Protein AF-A0A4Q3D903-F1 (afdb_monomer_lite)

Sequence (307 aa):
MTDDYQGDLHGPHDHPVIATLAGCAVLIAGAVAAPHLLPAQPQAILLGAGAAAGFVLWLAGFTVTTRLSNFGWIAGSLAILLGAGTLAGYLTHRQYEASVRQDPSSFADLAFSPAGAPILPRDVEARGPISRLFAASVQADGNERREFDAAMAKLGMGNLNSPYLLTQNPQTIAQCGELESVKALANGQAAKRAERKQAIGQAIDSATLDASLKQAIRAIAAPAGGDALQANQLAGIDATAQLCALLAKRGWYNDNGYFGFNSGGDAVRYKALQARRAALASEGEKLDKDAVTRIKAEQEKVQAALS

Radius of gyration: 33.92 Å; chains: 1; bounding box: 69×44×123 Å

Structure (mmCIF, N/CA/C/O backbone):
data_AF-A0A4Q3D903-F1
#
_entry.id   AF-A0A4Q3D903-F1
#
loop_
_atom_site.group_PDB
_atom_site.id
_atom_site.type_symbol
_atom_site.label_atom_id
_atom_site.label_alt_id
_atom_site.label_comp_id
_atom_site.label_asym_id
_atom_site.label_entity_id
_atom_site.label_seq_id
_atom_site.pdbx_PDB_ins_code
_atom_site.Cartn_x
_atom_site.Cartn_y
_atom_site.Cartn_z
_atom_site.occupancy
_atom_site.B_iso_or_equiv
_atom_site.auth_seq_id
_atom_site.auth_comp_id
_atom_site.auth_asym_id
_atom_site.auth_atom_id
_atom_site.pdbx_PDB_model_num
ATOM 1 N N . MET A 1 1 ? 24.105 -25.748 -84.964 1.00 45.28 1 MET A N 1
ATOM 2 C CA . MET A 1 1 ? 24.711 -26.481 -83.838 1.00 45.28 1 MET A CA 1
ATOM 3 C C . MET A 1 1 ? 25.936 -25.713 -83.386 1.00 45.28 1 MET A C 1
ATOM 5 O O . MET A 1 1 ? 26.988 -25.870 -83.981 1.00 45.28 1 MET A O 1
ATOM 9 N N . THR A 1 2 ? 25.723 -24.843 -82.408 1.00 40.41 2 THR A N 1
ATOM 10 C CA . THR A 1 2 ? 26.625 -24.517 -81.296 1.00 40.41 2 THR A CA 1
ATOM 11 C C . THR A 1 2 ? 25.711 -23.804 -80.317 1.00 40.41 2 THR A C 1
ATOM 13 O O . THR A 1 2 ? 25.453 -22.607 -80.442 1.00 40.41 2 THR A O 1
ATOM 16 N N . ASP A 1 3 ? 25.091 -24.622 -79.470 1.00 44.31 3 ASP A N 1
ATOM 17 C CA . ASP A 1 3 ? 24.615 -24.195 -78.166 1.00 44.31 3 ASP A CA 1
ATOM 18 C C . ASP A 1 3 ? 25.782 -23.535 -77.436 1.00 44.31 3 ASP A C 1
ATOM 20 O O . ASP A 1 3 ? 26.863 -24.111 -77.384 1.00 44.31 3 ASP A O 1
ATOM 24 N N . ASP A 1 4 ? 25.547 -22.360 -76.870 1.00 40.41 4 ASP A N 1
ATOM 25 C CA . ASP A 1 4 ? 26.134 -21.998 -75.587 1.00 40.41 4 ASP A CA 1
ATOM 26 C C . ASP A 1 4 ? 25.112 -21.119 -74.872 1.00 40.41 4 ASP A C 1
ATOM 28 O O . ASP A 1 4 ? 25.022 -19.904 -75.045 1.00 40.41 4 ASP A O 1
ATOM 32 N N . TYR A 1 5 ? 24.236 -21.828 -74.162 1.00 42.91 5 TYR A N 1
ATOM 33 C CA . TYR A 1 5 ? 23.569 -21.430 -72.935 1.00 42.91 5 TYR A CA 1
ATOM 34 C C . TYR A 1 5 ? 23.930 -20.015 -72.439 1.00 42.91 5 TYR A C 1
ATOM 36 O O . TYR A 1 5 ? 24.839 -19.832 -71.631 1.00 42.91 5 TYR A O 1
ATOM 44 N N . GLN A 1 6 ? 23.084 -19.035 -72.773 1.00 38.25 6 GLN A N 1
ATOM 45 C CA . GLN A 1 6 ? 22.684 -18.009 -71.803 1.00 38.25 6 GLN A CA 1
ATOM 46 C C . GLN A 1 6 ? 21.870 -18.705 -70.703 1.00 38.25 6 GLN A C 1
ATOM 48 O O . GLN A 1 6 ? 20.662 -18.537 -70.582 1.00 38.25 6 GLN A O 1
ATOM 53 N N . GLY A 1 7 ? 22.528 -19.595 -69.964 1.00 38.12 7 GLY A N 1
ATOM 54 C CA . GLY A 1 7 ? 22.004 -20.126 -68.727 1.00 38.12 7 GLY A CA 1
ATOM 55 C C . GLY A 1 7 ? 22.112 -19.014 -67.707 1.00 38.12 7 GLY A C 1
ATOM 56 O O . GLY A 1 7 ? 23.210 -18.519 -67.457 1.00 38.12 7 GLY A O 1
ATOM 57 N N . ASP A 1 8 ? 20.969 -18.619 -67.164 1.00 47.09 8 ASP A N 1
ATOM 58 C CA . ASP A 1 8 ? 20.841 -17.860 -65.932 1.00 47.09 8 ASP A CA 1
ATOM 59 C C . ASP A 1 8 ? 21.901 -18.304 -64.908 1.00 47.09 8 ASP A C 1
ATOM 61 O O . ASP A 1 8 ? 21.713 -19.269 -64.167 1.00 47.09 8 ASP A O 1
ATOM 65 N N . LEU A 1 9 ? 23.021 -17.582 -64.815 1.00 40.00 9 LEU A N 1
ATOM 66 C CA . LEU A 1 9 ? 23.782 -17.526 -63.573 1.00 40.00 9 LEU A CA 1
ATOM 67 C C . LEU A 1 9 ? 23.059 -16.525 -62.669 1.00 40.00 9 LEU A C 1
ATOM 69 O O . LEU A 1 9 ? 23.477 -15.391 -62.469 1.00 40.00 9 LEU A O 1
ATOM 73 N N . HIS A 1 10 ? 21.903 -16.953 -62.176 1.00 43.53 10 HIS A N 1
ATOM 74 C CA . HIS A 1 10 ? 21.439 -16.578 -60.852 1.00 43.53 10 HIS A CA 1
ATOM 75 C C . HIS A 1 10 ? 21.789 -17.752 -59.954 1.00 43.53 10 HIS A C 1
ATOM 77 O O . HIS A 1 10 ? 20.957 -18.592 -59.611 1.00 43.53 10 HIS A O 1
ATOM 83 N N . GLY A 1 11 ? 23.084 -17.863 -59.656 1.00 41.09 11 GLY A N 1
ATOM 84 C CA . GLY A 1 11 ? 23.533 -18.811 -58.653 1.00 41.09 11 GLY A CA 1
ATOM 85 C C . GLY A 1 11 ? 23.035 -18.364 -57.273 1.00 41.09 11 GLY A C 1
ATOM 86 O O . GLY A 1 11 ? 22.727 -17.185 -57.080 1.00 41.09 11 GLY A O 1
ATOM 87 N N . PRO A 1 12 ? 23.047 -19.241 -56.254 1.00 48.19 12 PRO A N 1
ATOM 88 C CA . PRO A 1 12 ? 22.720 -18.895 -54.859 1.00 48.19 12 PRO A CA 1
ATOM 89 C C . PRO A 1 12 ? 23.582 -17.767 -54.244 1.00 48.19 12 PRO A C 1
ATOM 91 O O . PRO A 1 12 ? 23.436 -17.442 -53.067 1.00 48.19 12 PRO A O 1
ATOM 94 N N . HIS A 1 13 ? 24.507 -17.197 -55.020 1.00 49.69 13 HIS A N 1
ATOM 95 C CA . HIS A 1 13 ? 25.554 -16.264 -54.631 1.00 49.69 13 HIS A CA 1
ATOM 96 C C . HIS A 1 13 ? 25.336 -14.824 -55.145 1.00 49.69 13 HIS A C 1
ATOM 98 O O . HIS A 1 13 ? 26.111 -13.945 -54.780 1.00 49.69 13 HIS A O 1
ATOM 104 N N . ASP A 1 14 ? 24.272 -14.537 -55.909 1.00 52.16 14 ASP A N 1
ATOM 105 C CA . ASP A 1 14 ? 24.120 -13.256 -56.635 1.00 52.16 14 ASP A CA 1
ATOM 106 C C . ASP A 1 14 ? 23.262 -12.187 -55.942 1.00 52.16 14 ASP A C 1
ATOM 108 O O . ASP A 1 14 ? 22.869 -11.184 -56.545 1.00 52.16 14 ASP A O 1
ATOM 112 N N . HIS A 1 15 ? 22.964 -12.345 -54.652 1.00 65.19 15 HIS A N 1
ATOM 113 C CA . HIS A 1 15 ? 22.089 -11.405 -53.943 1.00 65.19 15 HIS A CA 1
ATOM 114 C C . HIS A 1 15 ? 22.738 -10.763 -52.718 1.00 65.19 15 HIS A C 1
ATOM 116 O O . HIS A 1 15 ? 22.197 -10.822 -51.608 1.00 65.19 15 HIS A O 1
ATOM 122 N N . PRO A 1 16 ? 23.878 -10.079 -52.886 1.00 67.81 16 PRO A N 1
ATOM 123 C CA . PRO A 1 16 ? 24.577 -9.505 -51.753 1.00 67.81 16 PRO A CA 1
ATOM 124 C C . PRO A 1 16 ? 23.830 -8.298 -51.147 1.00 67.81 16 PRO A C 1
ATOM 126 O O . PRO A 1 16 ? 24.017 -7.961 -49.976 1.00 67.81 16 PRO A O 1
ATOM 129 N N . VAL A 1 17 ? 22.915 -7.690 -51.911 1.00 76.56 17 VAL A N 1
ATOM 130 C CA . VAL A 1 17 ? 21.939 -6.707 -51.415 1.00 76.56 17 VAL A CA 1
ATOM 131 C C . VAL A 1 17 ? 20.982 -7.361 -50.413 1.00 76.56 17 VAL A C 1
ATOM 133 O O . VAL A 1 17 ? 20.800 -6.838 -49.316 1.00 76.56 17 VAL A O 1
ATOM 136 N N . ILE A 1 18 ? 20.417 -8.528 -50.750 1.00 79.00 18 ILE A N 1
ATOM 137 C CA . ILE A 1 18 ? 19.466 -9.251 -49.890 1.00 79.00 18 ILE A CA 1
ATOM 138 C C . ILE A 1 18 ? 20.153 -9.699 -48.598 1.00 79.00 18 ILE A C 1
ATOM 140 O O . ILE A 1 18 ? 19.591 -9.522 -47.521 1.00 79.00 18 ILE A O 1
ATOM 144 N N . ALA A 1 19 ? 21.390 -10.196 -48.683 1.00 77.88 19 ALA A N 1
ATOM 145 C CA . ALA A 1 19 ? 22.172 -10.582 -47.507 1.00 77.88 19 ALA A CA 1
ATOM 146 C C . ALA A 1 19 ? 22.432 -9.393 -46.562 1.00 77.88 19 ALA A C 1
ATOM 148 O O . ALA A 1 19 ? 22.282 -9.517 -45.346 1.00 77.88 19 ALA A O 1
ATOM 149 N N . THR A 1 20 ? 22.760 -8.221 -47.115 1.00 79.12 20 THR A N 1
ATOM 150 C CA . THR A 1 20 ? 22.983 -7.000 -46.323 1.00 79.12 20 THR A CA 1
ATOM 151 C C . THR A 1 20 ? 21.684 -6.521 -45.666 1.00 79.12 20 THR A C 1
ATOM 153 O O . THR A 1 20 ? 21.673 -6.218 -44.474 1.00 79.12 20 THR A O 1
ATOM 156 N N . LEU A 1 21 ? 20.566 -6.523 -46.403 1.00 84.00 21 LEU A N 1
ATOM 157 C CA . LEU A 1 21 ? 19.248 -6.162 -45.868 1.00 84.00 21 LEU A CA 1
ATOM 158 C C . LEU A 1 21 ? 18.775 -7.133 -44.777 1.00 84.00 21 LEU A C 1
ATOM 160 O O . LEU A 1 21 ? 18.246 -6.692 -43.758 1.00 84.00 21 LEU A O 1
ATOM 164 N N . ALA A 1 22 ? 19.004 -8.437 -44.951 1.00 85.00 22 ALA A N 1
ATOM 165 C CA . ALA A 1 22 ? 18.707 -9.442 -43.936 1.00 85.00 22 ALA A CA 1
ATOM 166 C C . ALA A 1 22 ? 19.530 -9.208 -42.659 1.00 85.00 22 ALA A C 1
ATOM 168 O O . ALA A 1 22 ? 18.980 -9.244 -41.560 1.00 85.00 22 ALA A O 1
ATOM 169 N N . GLY A 1 23 ? 20.821 -8.879 -42.794 1.00 81.38 23 GLY A N 1
ATOM 170 C CA . GLY A 1 23 ? 21.667 -8.482 -41.667 1.00 81.38 23 GLY A CA 1
ATOM 171 C C . GLY A 1 23 ? 21.123 -7.256 -40.926 1.00 81.38 23 GLY A C 1
ATOM 172 O O . GLY A 1 23 ? 21.009 -7.276 -39.701 1.00 81.38 23 GLY A O 1
ATOM 173 N N . CYS A 1 24 ? 20.696 -6.218 -41.651 1.00 84.69 24 CYS A N 1
ATOM 174 C CA . CYS A 1 24 ? 20.044 -5.052 -41.048 1.00 84.69 24 CYS A CA 1
ATOM 175 C C . CYS A 1 24 ? 18.744 -5.420 -40.316 1.00 84.69 24 CYS A C 1
ATOM 177 O O . CYS A 1 24 ? 18.521 -4.948 -39.203 1.00 84.69 24 CYS A O 1
ATOM 179 N N . ALA A 1 25 ? 17.906 -6.281 -40.899 1.00 87.19 25 ALA A N 1
ATOM 180 C CA . ALA A 1 25 ? 16.665 -6.727 -40.268 1.00 87.19 25 ALA A CA 1
ATOM 181 C C . ALA A 1 25 ? 16.926 -7.478 -38.951 1.00 87.19 25 ALA A C 1
ATOM 183 O O . ALA A 1 25 ? 16.248 -7.221 -37.957 1.00 87.19 25 ALA A O 1
ATOM 184 N N . VAL A 1 26 ? 17.945 -8.344 -38.913 1.00 88.75 26 VAL A N 1
ATOM 185 C CA . VAL A 1 26 ? 18.364 -9.052 -37.692 1.00 88.75 26 VAL A CA 1
ATOM 186 C C . VAL A 1 26 ? 18.848 -8.074 -36.619 1.00 88.75 26 VAL A C 1
ATOM 188 O O . VAL A 1 26 ? 18.467 -8.214 -35.458 1.00 88.75 26 VAL A O 1
ATOM 191 N N . LEU A 1 27 ? 19.631 -7.055 -36.988 1.00 87.88 27 LEU A N 1
ATOM 192 C CA . LEU A 1 27 ? 20.097 -6.028 -36.046 1.00 87.88 27 LEU A CA 1
ATOM 193 C C . LEU A 1 27 ? 18.935 -5.223 -35.452 1.00 87.88 27 LEU A C 1
ATOM 195 O O . LEU A 1 27 ? 18.916 -4.980 -34.248 1.00 87.88 27 LEU A O 1
ATOM 199 N N . ILE A 1 28 ? 17.947 -4.851 -36.270 1.00 85.88 28 ILE A N 1
ATOM 200 C CA . ILE A 1 28 ? 16.751 -4.129 -35.811 1.00 85.88 28 ILE A CA 1
ATOM 201 C C . ILE A 1 28 ? 15.901 -5.015 -34.893 1.00 85.88 28 ILE A C 1
ATOM 203 O O . ILE A 1 28 ? 15.495 -4.572 -33.820 1.00 85.88 28 ILE A O 1
ATOM 207 N N . ALA A 1 29 ? 15.661 -6.275 -35.268 1.00 85.81 29 ALA A N 1
ATOM 208 C CA . ALA A 1 29 ? 14.918 -7.218 -34.434 1.00 85.81 29 ALA A CA 1
ATOM 209 C C . ALA A 1 29 ? 15.617 -7.449 -33.083 1.00 85.81 29 ALA A C 1
ATOM 211 O O . ALA A 1 29 ? 14.970 -7.426 -32.036 1.00 85.81 29 ALA A O 1
ATOM 212 N N . GLY A 1 30 ? 16.945 -7.594 -33.096 1.00 82.38 30 GLY A N 1
ATOM 213 C CA . GLY A 1 30 ? 17.761 -7.676 -31.888 1.00 82.38 30 GLY A CA 1
ATOM 214 C C . GLY A 1 30 ? 17.651 -6.422 -31.022 1.00 82.38 30 GLY A C 1
ATOM 215 O O . GLY A 1 30 ? 17.492 -6.539 -29.810 1.00 82.38 30 GLY A O 1
ATOM 216 N N . ALA A 1 31 ? 17.651 -5.232 -31.629 1.00 82.19 31 ALA A N 1
ATOM 217 C CA . ALA A 1 31 ? 17.527 -3.969 -30.906 1.00 82.19 31 ALA A CA 1
ATOM 218 C C . ALA A 1 31 ? 16.195 -3.830 -30.157 1.00 82.19 31 ALA A C 1
ATOM 220 O O . ALA A 1 31 ? 16.179 -3.274 -29.061 1.00 82.19 31 ALA A O 1
ATOM 221 N N . VAL A 1 32 ? 15.109 -4.350 -30.741 1.00 80.69 32 VAL A N 1
ATOM 222 C CA . VAL A 1 32 ? 13.761 -4.362 -30.150 1.00 80.69 32 VAL A CA 1
ATOM 223 C C . VAL A 1 32 ? 13.624 -5.444 -29.077 1.00 80.69 32 VAL A C 1
ATOM 225 O O . VAL A 1 32 ? 12.969 -5.227 -28.064 1.00 80.69 32 VAL A O 1
ATOM 228 N N . ALA A 1 33 ? 14.236 -6.613 -29.274 1.00 81.12 33 ALA A N 1
ATOM 229 C CA . ALA A 1 33 ? 14.152 -7.716 -28.319 1.00 81.12 33 ALA A CA 1
ATOM 230 C C . ALA A 1 33 ? 15.069 -7.528 -27.096 1.00 81.12 33 ALA A C 1
ATOM 232 O O . ALA A 1 33 ? 14.731 -7.975 -25.999 1.00 81.12 33 ALA A O 1
ATOM 233 N N . ALA A 1 34 ? 16.221 -6.869 -27.262 1.00 79.12 34 ALA A N 1
ATOM 234 C CA . ALA A 1 34 ? 17.239 -6.738 -26.220 1.00 79.12 34 ALA A CA 1
ATOM 235 C C . ALA A 1 34 ? 16.721 -6.116 -24.906 1.00 79.12 34 ALA A C 1
ATOM 237 O O . ALA A 1 34 ? 16.996 -6.706 -23.860 1.00 79.12 34 ALA A O 1
ATOM 238 N N . PRO A 1 35 ? 15.912 -5.036 -24.900 1.00 71.69 35 PRO A N 1
ATOM 239 C CA . PRO A 1 35 ? 15.367 -4.473 -23.663 1.00 71.69 35 PRO A CA 1
ATOM 240 C C . PRO A 1 35 ? 14.472 -5.421 -22.864 1.00 71.69 35 PRO A C 1
ATOM 242 O O . PRO A 1 35 ? 14.306 -5.237 -21.662 1.00 71.69 35 PRO A O 1
ATOM 245 N N . HIS A 1 36 ? 13.900 -6.438 -23.512 1.00 71.88 36 HIS A N 1
ATOM 246 C CA . HIS A 1 36 ? 13.051 -7.431 -22.856 1.00 71.88 36 HIS A CA 1
ATOM 247 C C . HIS A 1 36 ? 13.837 -8.614 -22.280 1.00 71.88 36 HIS A C 1
ATOM 249 O O . HIS A 1 36 ? 13.323 -9.315 -21.410 1.00 71.88 36 HIS A O 1
ATOM 255 N N . LEU A 1 37 ? 15.056 -8.856 -22.769 1.00 77.81 37 LEU A N 1
ATOM 256 C CA . LEU A 1 37 ? 15.850 -10.047 -22.447 1.00 77.81 37 LEU A CA 1
ATOM 257 C C . LEU A 1 37 ? 17.113 -9.735 -21.641 1.00 77.81 37 LEU A C 1
ATOM 259 O O . LEU A 1 37 ? 17.640 -10.619 -20.967 1.00 77.81 37 LEU A O 1
ATOM 263 N N . LEU A 1 38 ? 17.621 -8.505 -21.728 1.00 75.06 38 LEU A N 1
ATOM 264 C CA . LEU A 1 38 ? 18.915 -8.113 -21.181 1.00 75.06 38 LEU A CA 1
ATOM 265 C C . LEU A 1 38 ? 18.784 -6.887 -20.266 1.00 75.06 38 LEU A C 1
ATOM 267 O O . LEU A 1 38 ? 18.000 -5.978 -20.559 1.00 75.06 38 LEU A O 1
ATOM 271 N N . PRO A 1 39 ? 19.574 -6.827 -19.175 1.00 66.88 39 PRO A N 1
ATOM 272 C CA . PRO A 1 39 ? 19.610 -5.665 -18.295 1.00 66.88 39 PRO A CA 1
ATOM 273 C C . PRO A 1 39 ? 20.164 -4.436 -19.025 1.00 66.88 39 PRO A C 1
ATOM 275 O O . PRO A 1 39 ? 20.958 -4.565 -19.959 1.00 66.88 39 PRO A O 1
ATOM 278 N N . ALA A 1 40 ? 19.777 -3.244 -18.566 1.00 70.75 40 ALA A N 1
ATOM 279 C CA . ALA A 1 40 ? 20.266 -1.985 -19.115 1.00 70.75 40 ALA A CA 1
ATOM 280 C C . ALA A 1 40 ? 21.801 -1.903 -19.043 1.00 70.75 40 ALA A C 1
ATOM 282 O O . ALA A 1 40 ? 22.416 -2.238 -18.030 1.00 70.75 40 ALA A O 1
ATOM 283 N N . GLN A 1 41 ? 22.417 -1.442 -20.131 1.00 78.25 41 GLN A N 1
ATOM 284 C CA . GLN A 1 41 ? 23.864 -1.282 -20.264 1.00 78.25 41 GLN A CA 1
ATOM 285 C C . GLN A 1 41 ? 24.198 0.170 -20.636 1.00 78.25 41 GLN A C 1
ATOM 287 O O . GLN A 1 41 ? 23.384 0.846 -21.276 1.00 78.25 41 GLN A O 1
ATOM 292 N N . PRO A 1 42 ? 25.387 0.675 -20.266 1.00 76.44 42 PRO A N 1
ATOM 293 C CA . PRO A 1 42 ? 25.811 2.018 -20.637 1.00 76.44 42 PRO A CA 1
ATOM 294 C C . PRO A 1 42 ? 25.921 2.161 -22.160 1.00 76.44 42 PRO A C 1
ATOM 296 O O . PRO A 1 42 ? 26.285 1.218 -22.868 1.00 76.44 42 PRO A O 1
ATOM 299 N N . GLN A 1 43 ? 25.649 3.371 -22.659 1.00 80.06 43 GLN A N 1
ATOM 300 C CA . GLN A 1 43 ? 25.575 3.676 -24.092 1.00 80.06 43 GLN A CA 1
ATOM 301 C C . GLN A 1 43 ? 26.806 3.182 -24.867 1.00 80.06 43 GLN A C 1
ATOM 303 O O . GLN A 1 43 ? 26.663 2.580 -25.925 1.00 80.06 43 GLN A O 1
ATOM 308 N N . ALA A 1 44 ? 28.011 3.378 -24.324 1.00 80.38 44 ALA A N 1
ATOM 309 C CA . ALA A 1 44 ? 29.253 2.947 -24.963 1.00 80.38 44 ALA A CA 1
ATOM 310 C C . ALA A 1 44 ? 29.320 1.422 -25.177 1.00 80.38 44 ALA A C 1
ATOM 312 O O . ALA A 1 44 ? 29.774 0.971 -26.227 1.00 80.38 44 ALA A O 1
ATOM 313 N N . ILE A 1 45 ? 28.821 0.633 -24.217 1.00 84.81 45 ILE A N 1
ATOM 314 C CA . ILE A 1 45 ? 28.774 -0.831 -24.326 1.00 84.81 45 ILE A CA 1
ATOM 315 C C . ILE A 1 45 ? 27.744 -1.248 -25.377 1.00 84.81 45 ILE A C 1
ATOM 317 O O . ILE A 1 45 ? 28.044 -2.109 -26.196 1.00 84.81 45 ILE A O 1
ATOM 321 N N . LEU A 1 46 ? 26.565 -0.617 -25.410 1.00 84.88 46 LEU A N 1
ATOM 322 C CA . LEU A 1 46 ? 25.524 -0.933 -26.398 1.00 84.88 46 LEU A CA 1
ATOM 323 C C . LEU A 1 46 ? 25.930 -0.550 -27.825 1.00 84.88 46 LEU A C 1
ATOM 325 O O . LEU A 1 46 ? 25.706 -1.327 -28.750 1.00 84.88 46 LEU A O 1
ATOM 329 N N . LEU A 1 47 ? 26.570 0.608 -28.010 1.00 86.56 47 LEU A N 1
ATOM 330 C CA . LEU A 1 47 ? 27.126 1.019 -29.303 1.00 86.56 47 LEU A CA 1
ATOM 331 C C . LEU A 1 47 ? 28.220 0.052 -29.767 1.00 86.56 47 LEU A C 1
ATOM 333 O O . LEU A 1 47 ? 28.211 -0.372 -30.922 1.00 86.56 47 LEU A O 1
ATOM 337 N N . GLY A 1 48 ? 29.132 -0.325 -28.864 1.00 86.00 48 GLY A N 1
ATOM 338 C CA . GLY A 1 48 ? 30.199 -1.283 -29.149 1.00 86.00 48 GLY A CA 1
ATOM 339 C C . GLY A 1 48 ? 29.667 -2.677 -29.480 1.00 86.00 48 GLY A C 1
ATOM 340 O O . GLY A 1 48 ? 30.077 -3.270 -30.475 1.00 86.00 48 GLY A O 1
ATOM 341 N N . ALA A 1 49 ? 28.708 -3.181 -28.700 1.00 87.19 49 ALA A N 1
ATOM 342 C CA . ALA A 1 49 ? 28.063 -4.471 -28.931 1.00 87.19 49 ALA A CA 1
ATOM 343 C C . ALA A 1 49 ? 27.266 -4.484 -30.243 1.00 87.19 49 ALA A C 1
ATOM 345 O O . ALA A 1 49 ? 27.356 -5.443 -31.007 1.00 87.19 49 ALA A O 1
ATOM 346 N N . GLY A 1 50 ? 26.542 -3.402 -30.544 1.00 87.19 50 GLY A N 1
ATOM 347 C CA . GLY A 1 50 ? 25.826 -3.235 -31.804 1.00 87.19 50 GLY A CA 1
ATOM 348 C C . GLY A 1 50 ? 26.766 -3.210 -33.011 1.00 87.19 50 GLY A C 1
ATOM 349 O O . GLY A 1 50 ? 26.539 -3.930 -33.984 1.00 87.19 50 GLY A O 1
ATOM 350 N N . ALA A 1 51 ? 27.867 -2.455 -32.936 1.00 89.25 51 ALA A N 1
ATOM 351 C CA . ALA A 1 51 ? 28.904 -2.444 -33.970 1.00 89.25 51 ALA A CA 1
ATOM 352 C C . ALA A 1 51 ? 29.544 -3.829 -34.161 1.00 89.25 51 ALA A C 1
ATOM 354 O O . ALA A 1 51 ? 29.710 -4.282 -35.293 1.00 89.25 51 ALA A O 1
ATOM 355 N N . ALA A 1 52 ? 29.860 -4.526 -33.064 1.00 90.06 52 ALA A N 1
ATOM 356 C CA . ALA A 1 52 ? 30.423 -5.871 -33.099 1.00 90.06 52 ALA A CA 1
ATOM 357 C C . ALA A 1 52 ? 29.454 -6.879 -33.735 1.00 90.06 52 ALA A C 1
ATOM 359 O O . ALA A 1 52 ? 29.867 -7.670 -34.580 1.00 90.06 52 ALA A O 1
ATOM 360 N N . ALA A 1 53 ? 28.161 -6.818 -33.404 1.00 89.94 53 ALA A N 1
ATOM 361 C CA . ALA A 1 53 ? 27.136 -7.643 -34.042 1.00 89.94 53 ALA A CA 1
ATOM 362 C C . ALA A 1 53 ? 27.035 -7.356 -35.550 1.00 89.94 53 ALA A C 1
ATOM 364 O O . ALA A 1 53 ? 26.987 -8.289 -36.352 1.00 89.94 53 ALA A O 1
ATOM 365 N N . GLY A 1 54 ? 27.082 -6.079 -35.947 1.00 88.06 54 GLY A N 1
ATOM 366 C CA . GLY A 1 54 ? 27.139 -5.673 -37.353 1.00 88.06 54 GLY A CA 1
ATOM 367 C C . GLY A 1 54 ? 28.364 -6.230 -38.080 1.00 88.06 54 GLY A C 1
ATOM 368 O O . GLY A 1 54 ? 28.244 -6.743 -39.191 1.00 88.06 54 GLY A O 1
ATOM 369 N N . PHE A 1 55 ? 29.529 -6.219 -37.430 1.00 91.62 55 PHE A N 1
ATOM 370 C CA . PHE A 1 55 ? 30.756 -6.807 -37.967 1.00 91.62 55 PHE A CA 1
ATOM 371 C C . PHE A 1 55 ? 30.671 -8.333 -38.115 1.00 91.62 55 PHE A C 1
ATOM 373 O O . PHE A 1 55 ? 31.083 -8.878 -39.137 1.00 91.62 55 PHE A O 1
ATOM 380 N N . VAL A 1 56 ? 30.102 -9.034 -37.131 1.00 91.75 56 VAL A N 1
ATOM 381 C CA . VAL A 1 56 ? 29.915 -10.494 -37.181 1.00 91.75 56 VAL A CA 1
ATOM 382 C C . VAL A 1 56 ? 28.957 -10.889 -38.306 1.00 91.75 56 VAL A C 1
ATOM 384 O O . VAL A 1 56 ? 29.249 -11.812 -39.066 1.00 91.75 56 VAL A O 1
ATOM 387 N N . LEU A 1 57 ? 27.843 -10.170 -38.463 1.00 88.44 57 LEU A N 1
ATOM 388 C CA . LEU A 1 57 ? 26.907 -10.396 -39.567 1.00 88.44 57 LEU A CA 1
ATOM 389 C C . LEU A 1 57 ? 27.548 -10.096 -40.921 1.00 88.44 57 LEU A C 1
ATOM 391 O O . LEU A 1 57 ? 27.314 -10.823 -41.887 1.00 88.44 57 LEU A O 1
ATOM 395 N N . TRP A 1 58 ? 28.403 -9.075 -40.986 1.00 90.31 58 TRP A N 1
ATOM 396 C CA . TRP A 1 58 ? 29.188 -8.806 -42.181 1.00 90.31 58 TRP A CA 1
ATOM 397 C C . TRP A 1 58 ? 30.169 -9.942 -42.491 1.00 90.31 58 TRP A C 1
ATOM 399 O O . TRP A 1 58 ? 30.227 -10.368 -43.637 1.00 90.31 58 TRP A O 1
ATOM 409 N N . LEU A 1 59 ? 30.880 -10.499 -41.502 1.00 88.31 59 LEU A N 1
ATOM 410 C CA . LEU A 1 59 ? 31.769 -11.655 -41.700 1.00 88.31 59 LEU A CA 1
ATOM 411 C C . LEU A 1 59 ? 31.010 -12.882 -42.230 1.00 88.31 59 LEU A C 1
ATOM 413 O O . LEU A 1 59 ? 31.482 -13.568 -43.143 1.00 88.31 59 LEU A O 1
ATOM 417 N N . ALA A 1 60 ? 29.816 -13.146 -41.697 1.00 85.31 60 ALA A N 1
ATOM 418 C CA . ALA A 1 60 ? 28.947 -14.211 -42.190 1.00 85.31 60 ALA A CA 1
ATOM 419 C C . ALA A 1 60 ? 28.503 -13.950 -43.643 1.00 85.31 60 ALA A C 1
ATOM 421 O O . ALA A 1 60 ? 28.634 -14.820 -44.501 1.00 85.31 60 ALA A O 1
ATOM 422 N N . GLY A 1 61 ? 28.062 -12.730 -43.962 1.00 81.19 61 GLY A N 1
ATOM 423 C CA . GLY A 1 61 ? 27.708 -12.345 -45.332 1.00 81.19 61 GLY A CA 1
ATOM 424 C C . GLY A 1 61 ? 28.897 -12.405 -46.301 1.00 81.19 61 GLY A C 1
ATOM 425 O O . GLY A 1 61 ? 28.753 -12.884 -47.428 1.00 81.19 61 GLY A O 1
ATOM 426 N N . PHE A 1 62 ? 30.080 -11.993 -45.841 1.00 81.12 62 PHE A N 1
ATOM 427 C CA . PHE A 1 62 ? 31.339 -12.021 -46.582 1.00 81.12 62 PHE A CA 1
ATOM 428 C C . PHE A 1 62 ? 31.739 -13.433 -46.981 1.00 81.12 62 PHE A C 1
ATOM 430 O O . PHE A 1 62 ? 32.030 -13.685 -48.148 1.00 81.12 62 PHE A O 1
ATOM 437 N N . THR A 1 63 ? 31.699 -14.370 -46.035 1.00 80.38 63 THR A N 1
ATOM 438 C CA . THR A 1 63 ? 32.063 -15.770 -46.289 1.00 80.38 63 THR A CA 1
ATOM 439 C C . THR A 1 63 ? 31.098 -16.482 -47.237 1.00 80.38 63 THR A C 1
ATOM 441 O O . THR A 1 63 ? 31.548 -17.316 -48.021 1.00 80.38 63 THR A O 1
ATOM 444 N N . VAL A 1 64 ? 29.805 -16.139 -47.206 1.00 77.88 64 VAL A N 1
ATOM 445 C CA . VAL A 1 64 ? 28.756 -16.848 -47.961 1.00 77.88 64 VAL A CA 1
ATOM 446 C C . VAL A 1 64 ? 28.457 -16.220 -49.329 1.00 77.88 64 VAL A C 1
ATOM 448 O O . VAL A 1 64 ? 28.128 -16.943 -50.270 1.00 77.88 64 VAL A O 1
ATOM 451 N N . THR A 1 65 ? 28.550 -14.891 -49.463 1.00 71.44 65 THR A N 1
ATOM 452 C CA . THR A 1 65 ? 28.002 -14.177 -50.638 1.00 71.44 65 THR A CA 1
ATOM 453 C C . THR A 1 65 ? 28.958 -13.175 -51.282 1.00 71.44 65 THR A C 1
ATOM 455 O O . THR A 1 65 ? 29.051 -13.128 -52.502 1.00 71.44 65 THR A O 1
ATOM 458 N N . THR A 1 66 ? 29.700 -12.380 -50.506 1.00 64.81 66 THR A N 1
ATOM 459 C CA . THR A 1 66 ? 30.427 -11.212 -51.047 1.00 64.81 66 THR A CA 1
ATOM 460 C C . THR A 1 66 ? 31.929 -11.415 -51.250 1.00 64.81 66 THR A C 1
ATOM 462 O O . THR A 1 66 ? 32.610 -10.495 -51.703 1.00 64.81 66 THR A O 1
ATOM 465 N N . ARG A 1 67 ? 32.462 -12.619 -50.995 1.00 70.06 67 ARG A N 1
ATOM 466 C CA . ARG A 1 67 ? 33.898 -12.939 -51.139 1.00 70.06 67 ARG A CA 1
ATOM 467 C C . ARG A 1 67 ? 34.461 -12.689 -52.544 1.00 70.06 67 ARG A C 1
ATOM 469 O O . ARG A 1 67 ? 35.636 -12.362 -52.669 1.00 70.06 67 ARG A O 1
ATOM 476 N N . LEU A 1 68 ? 33.641 -12.870 -53.581 1.00 70.56 68 LEU A N 1
ATOM 477 C CA . LEU A 1 68 ? 34.018 -12.695 -54.993 1.00 70.56 68 LEU A CA 1
ATOM 478 C C . LEU A 1 68 ? 33.562 -11.343 -55.572 1.00 70.56 68 LEU A C 1
ATOM 480 O O . LEU A 1 68 ? 33.724 -11.096 -56.763 1.00 70.56 68 LEU A O 1
ATOM 484 N N . SER A 1 69 ? 32.972 -10.467 -54.753 1.00 70.56 69 SER A N 1
ATOM 485 C CA . SER A 1 69 ? 32.480 -9.158 -55.191 1.00 70.56 69 SER A CA 1
ATOM 486 C C . SER A 1 69 ? 33.599 -8.113 -55.280 1.00 70.56 69 SER A C 1
ATOM 488 O O . SER A 1 69 ? 34.648 -8.229 -54.650 1.00 70.56 69 SER A O 1
ATOM 490 N N . ASN A 1 70 ? 33.353 -7.031 -56.025 1.00 81.12 70 ASN A N 1
ATOM 491 C CA . ASN A 1 70 ? 34.287 -5.908 -56.121 1.00 81.12 70 ASN A CA 1
ATOM 492 C C . ASN A 1 70 ? 34.508 -5.219 -54.763 1.00 81.12 70 ASN A C 1
ATOM 494 O O . ASN A 1 70 ? 33.591 -5.101 -53.947 1.00 81.12 70 ASN A O 1
ATOM 498 N N . PHE A 1 71 ? 35.713 -4.677 -54.562 1.00 79.75 71 PHE A N 1
ATOM 499 C CA . PHE A 1 71 ? 36.140 -4.055 -53.301 1.00 79.75 71 PHE A CA 1
ATOM 500 C C . PHE A 1 71 ? 35.178 -2.970 -52.789 1.00 79.75 71 PHE A C 1
ATOM 502 O O . PHE A 1 71 ? 34.902 -2.903 -51.593 1.00 79.75 71 PHE A O 1
ATOM 509 N N . GLY A 1 72 ? 34.602 -2.165 -53.690 1.00 78.50 72 GLY A N 1
ATOM 510 C CA . GLY A 1 72 ? 33.619 -1.140 -53.325 1.00 78.50 72 GLY A CA 1
ATOM 511 C C . GLY A 1 72 ? 32.362 -1.708 -52.654 1.00 78.50 72 GLY A C 1
ATOM 512 O O . GLY A 1 72 ? 31.824 -1.095 -51.738 1.00 78.50 72 GLY A O 1
ATOM 513 N N . TRP A 1 73 ? 31.929 -2.908 -53.044 1.00 80.06 73 TRP A N 1
ATOM 514 C CA . TRP A 1 73 ? 30.770 -3.570 -52.448 1.00 80.06 73 TRP A CA 1
ATOM 515 C C . TRP A 1 73 ? 31.091 -4.215 -51.091 1.00 80.06 73 TRP A C 1
ATOM 517 O O . TRP A 1 73 ? 30.296 -4.157 -50.149 1.00 80.06 73 TRP A O 1
ATOM 527 N N . ILE A 1 74 ? 32.291 -4.780 -50.963 1.00 81.75 74 ILE A N 1
ATOM 528 C CA . ILE A 1 74 ? 32.801 -5.331 -49.702 1.00 81.75 74 ILE A CA 1
ATOM 529 C C . ILE A 1 74 ? 32.893 -4.215 -48.649 1.00 81.75 74 ILE A C 1
ATOM 531 O O . ILE A 1 74 ? 32.353 -4.354 -47.551 1.00 81.75 74 ILE A O 1
ATOM 535 N N . ALA A 1 75 ? 33.502 -3.081 -49.010 1.00 85.44 75 ALA A N 1
ATOM 536 C CA . ALA A 1 75 ? 33.625 -1.920 -48.132 1.00 85.44 75 ALA A CA 1
ATOM 537 C C . ALA A 1 75 ? 32.266 -1.253 -47.845 1.00 85.44 75 ALA A C 1
ATOM 539 O O . ALA A 1 75 ? 31.987 -0.885 -46.705 1.00 85.44 75 ALA A O 1
ATOM 540 N N . GLY A 1 76 ? 31.398 -1.137 -48.857 1.00 83.56 76 GLY A N 1
ATOM 541 C CA . GLY A 1 76 ? 30.066 -0.546 -48.713 1.00 83.56 76 GLY A CA 1
ATOM 542 C C . GLY A 1 76 ? 29.154 -1.344 -47.779 1.00 83.56 76 GLY A C 1
ATOM 543 O O . GLY A 1 76 ? 28.547 -0.774 -46.876 1.00 83.56 76 GLY A O 1
ATOM 544 N N . SER A 1 77 ? 29.099 -2.669 -47.938 1.00 84.19 77 SER A N 1
ATOM 545 C CA . SER A 1 77 ? 28.282 -3.535 -47.073 1.00 84.19 77 SER A CA 1
ATOM 546 C C . SER A 1 77 ? 28.791 -3.566 -45.627 1.00 84.19 77 SER A C 1
ATOM 548 O O . SER A 1 77 ? 27.981 -3.582 -44.699 1.00 84.19 77 SER A O 1
ATOM 550 N N . LEU A 1 78 ? 30.112 -3.482 -45.416 1.00 87.44 78 LEU A N 1
ATOM 551 C CA . LEU A 1 78 ? 30.707 -3.338 -44.084 1.00 87.44 78 LEU A CA 1
ATOM 552 C C . LEU A 1 78 ? 30.258 -2.039 -43.416 1.00 87.44 78 LEU A C 1
ATOM 554 O O . LEU A 1 78 ? 29.775 -2.061 -42.286 1.00 87.44 78 LEU A O 1
ATOM 558 N N . ALA A 1 79 ? 30.387 -0.914 -44.121 1.00 89.62 79 ALA A N 1
ATOM 559 C CA . ALA A 1 79 ? 29.984 0.387 -43.603 1.00 89.62 79 ALA A CA 1
ATOM 560 C C . ALA A 1 79 ? 28.488 0.419 -43.248 1.00 89.62 79 ALA A C 1
ATOM 562 O O . ALA A 1 79 ? 28.123 0.925 -42.187 1.00 89.62 79 ALA A O 1
ATOM 563 N N . ILE A 1 80 ? 27.633 -0.178 -44.088 1.00 88.75 80 ILE A N 1
ATOM 564 C CA . ILE A 1 80 ? 26.188 -0.275 -43.838 1.00 88.75 80 ILE A CA 1
ATOM 565 C C . ILE A 1 80 ? 25.896 -1.098 -42.582 1.00 88.75 80 ILE A C 1
ATOM 567 O O . ILE A 1 80 ? 25.127 -0.646 -41.740 1.00 88.75 80 ILE A O 1
ATOM 571 N N . LEU A 1 81 ? 26.500 -2.279 -42.418 1.00 88.19 81 LEU A N 1
ATOM 572 C CA . LEU A 1 81 ? 26.212 -3.147 -41.270 1.00 88.19 81 LEU A CA 1
ATOM 573 C C . LEU A 1 81 ? 26.808 -2.620 -39.961 1.00 88.19 81 LEU A C 1
ATOM 575 O O . LEU A 1 81 ? 26.166 -2.736 -38.919 1.00 88.19 81 LEU A O 1
ATOM 579 N N . LEU A 1 82 ? 27.978 -1.976 -40.001 1.00 90.12 82 LEU A N 1
ATOM 580 C CA . LEU A 1 82 ? 28.518 -1.255 -38.845 1.00 90.12 82 LEU A CA 1
ATOM 581 C C . LEU A 1 82 ? 27.624 -0.066 -38.467 1.00 90.12 82 LEU A C 1
ATOM 583 O O . LEU A 1 82 ? 27.290 0.109 -37.293 1.00 90.12 82 LEU A O 1
ATOM 587 N N . GLY A 1 83 ? 27.184 0.723 -39.452 1.00 88.88 83 GLY A N 1
ATOM 588 C CA . GLY A 1 83 ? 26.250 1.834 -39.251 1.00 88.88 83 GLY A CA 1
ATOM 589 C C . GLY A 1 83 ? 24.904 1.372 -38.686 1.00 88.88 83 GLY A C 1
ATOM 590 O O . GLY A 1 83 ? 24.424 1.906 -37.690 1.00 88.88 83 GLY A O 1
ATOM 591 N N . ALA A 1 84 ? 24.320 0.319 -39.256 1.00 87.69 84 ALA A N 1
ATOM 592 C CA . ALA A 1 84 ? 23.084 -0.279 -38.763 1.00 87.69 84 ALA A CA 1
ATOM 593 C C . ALA A 1 84 ? 23.251 -0.866 -37.353 1.00 87.69 84 ALA A C 1
ATOM 595 O O . ALA A 1 84 ? 22.369 -0.702 -36.516 1.00 87.69 84 ALA A O 1
ATOM 596 N N . GLY A 1 85 ? 24.387 -1.506 -37.065 1.00 87.31 85 GLY A N 1
ATOM 597 C CA . GLY A 1 85 ? 24.689 -2.086 -35.757 1.00 87.31 85 GLY A CA 1
ATOM 598 C C . GLY A 1 85 ? 24.856 -1.027 -34.668 1.00 87.31 85 GLY A C 1
ATOM 599 O O . GLY A 1 85 ? 24.261 -1.126 -33.596 1.00 87.31 85 GLY A O 1
ATOM 600 N N . THR A 1 86 ? 25.611 0.033 -34.951 1.00 88.06 86 THR A N 1
ATOM 601 C CA . THR A 1 86 ? 25.734 1.190 -34.046 1.00 88.06 86 THR A CA 1
ATOM 602 C C . THR A 1 86 ? 24.393 1.886 -33.815 1.00 88.06 86 THR A C 1
ATOM 604 O O . THR A 1 86 ? 24.052 2.178 -32.668 1.00 88.06 86 THR A O 1
ATOM 607 N N . LEU A 1 87 ? 23.591 2.093 -34.866 1.00 86.31 87 LEU A N 1
ATOM 608 C CA . LEU A 1 87 ? 22.250 2.670 -34.748 1.00 86.31 87 LEU A CA 1
ATOM 609 C C . LEU A 1 87 ? 21.309 1.771 -33.932 1.00 86.31 87 LEU A C 1
ATOM 611 O O . LEU A 1 87 ? 20.560 2.276 -33.101 1.00 86.31 87 LEU A O 1
ATOM 615 N N . ALA A 1 88 ? 21.378 0.451 -34.115 1.00 85.31 88 ALA A N 1
ATOM 616 C CA . ALA A 1 88 ? 20.649 -0.526 -33.309 1.00 85.31 88 ALA A CA 1
ATOM 617 C C . ALA A 1 88 ? 21.008 -0.398 -31.819 1.00 85.31 88 ALA A C 1
ATOM 619 O O . ALA A 1 88 ? 20.115 -0.249 -30.988 1.00 85.31 88 ALA A O 1
ATOM 620 N N . GLY A 1 89 ? 22.303 -0.339 -31.484 1.00 81.56 89 GLY A N 1
ATOM 621 C CA . GLY A 1 89 ? 22.763 -0.102 -30.111 1.00 81.56 89 GLY A CA 1
ATOM 622 C C . GLY A 1 89 ? 22.276 1.232 -29.528 1.00 81.56 89 GLY A C 1
ATOM 623 O O . GLY A 1 89 ? 21.867 1.294 -28.368 1.00 81.56 89 GLY A O 1
ATOM 624 N N . TYR A 1 90 ? 22.251 2.294 -30.341 1.00 82.94 90 TYR A N 1
ATOM 625 C CA . TYR A 1 90 ? 21.696 3.594 -29.951 1.00 82.94 90 TYR A CA 1
ATOM 626 C C . TYR A 1 90 ? 20.180 3.539 -29.696 1.00 82.94 90 TYR A C 1
ATOM 628 O O . TYR A 1 90 ? 19.705 4.085 -28.701 1.00 82.94 90 TYR A O 1
ATOM 636 N N . LEU A 1 91 ? 19.415 2.860 -30.557 1.00 80.06 91 LEU A N 1
ATOM 637 C CA . LEU A 1 91 ? 17.967 2.686 -30.403 1.00 80.06 91 LEU A CA 1
ATOM 638 C C . LEU A 1 91 ? 17.626 1.883 -29.146 1.00 80.06 91 LEU A C 1
ATOM 640 O O . LEU A 1 91 ? 16.750 2.291 -28.387 1.00 80.06 91 LEU A O 1
ATOM 644 N N . THR A 1 92 ? 18.353 0.798 -28.878 1.00 80.00 92 THR A N 1
ATOM 645 C CA . THR A 1 92 ? 18.217 0.022 -27.639 1.00 80.00 92 THR A CA 1
ATOM 646 C C . THR A 1 92 ? 18.505 0.887 -26.411 1.00 80.00 92 THR A C 1
ATOM 648 O O . THR A 1 92 ? 17.750 0.850 -25.442 1.00 80.00 92 THR A O 1
ATOM 651 N N . HIS A 1 93 ? 19.540 1.733 -26.456 1.00 77.06 93 HIS A N 1
ATOM 652 C CA . HIS A 1 93 ? 19.825 2.680 -25.377 1.00 77.06 93 HIS A CA 1
ATOM 653 C C . HIS A 1 93 ? 18.677 3.679 -25.156 1.00 77.06 93 HIS A C 1
ATOM 655 O O . HIS A 1 93 ? 18.239 3.867 -24.024 1.00 77.06 93 HIS A O 1
ATOM 661 N N . ARG A 1 94 ? 18.125 4.260 -26.229 1.00 75.31 94 ARG A N 1
ATOM 662 C CA . ARG A 1 94 ? 16.954 5.153 -26.154 1.00 75.31 94 ARG A CA 1
ATOM 663 C C . ARG A 1 94 ? 15.714 4.460 -25.591 1.00 75.31 94 ARG A C 1
ATOM 665 O O . ARG A 1 94 ? 14.957 5.080 -24.850 1.00 75.31 94 ARG A O 1
ATOM 672 N N . GLN A 1 95 ? 15.501 3.189 -25.924 1.00 71.44 95 GLN A N 1
ATOM 673 C CA . GLN A 1 95 ? 14.409 2.393 -25.363 1.00 71.44 95 GLN A CA 1
ATOM 674 C C . GLN A 1 95 ? 14.616 2.136 -23.867 1.00 71.44 95 GLN A C 1
ATOM 676 O O . GLN A 1 95 ? 13.661 2.264 -23.100 1.00 71.44 95 GLN A O 1
ATOM 681 N N . TYR A 1 96 ? 15.855 1.877 -23.429 1.00 70.19 96 TYR A N 1
ATOM 682 C CA . TYR A 1 96 ? 16.175 1.822 -22.003 1.00 70.19 96 TYR A CA 1
ATOM 683 C C . TYR A 1 96 ? 15.877 3.157 -21.313 1.00 70.19 96 TYR A C 1
ATOM 685 O O . TYR A 1 96 ? 15.138 3.157 -20.334 1.00 70.19 96 TYR A O 1
ATOM 693 N N . GLU A 1 97 ? 16.334 4.295 -21.847 1.00 65.75 97 GLU A N 1
ATOM 694 C CA . GLU A 1 97 ? 16.024 5.621 -21.282 1.00 65.75 97 GLU A CA 1
ATOM 695 C C . GLU A 1 97 ? 14.513 5.887 -21.189 1.00 65.75 97 GLU A C 1
ATOM 697 O O . GLU A 1 97 ? 14.029 6.393 -20.174 1.00 65.75 97 GLU A O 1
ATOM 702 N N . ALA A 1 98 ? 13.752 5.525 -22.226 1.00 61.44 98 ALA A N 1
ATOM 703 C CA . ALA A 1 98 ? 12.302 5.687 -22.241 1.00 61.44 98 ALA A CA 1
ATOM 704 C C . ALA A 1 98 ? 11.621 4.815 -21.171 1.00 61.44 98 ALA A C 1
ATOM 706 O O . ALA A 1 98 ? 10.771 5.306 -20.429 1.00 61.44 98 ALA A O 1
ATOM 707 N N . SER A 1 99 ? 12.038 3.553 -21.036 1.00 63.53 99 SER A N 1
ATOM 708 C CA . SER A 1 99 ? 11.509 2.634 -20.018 1.00 63.53 99 SER A CA 1
ATOM 709 C C . SER A 1 99 ? 11.872 3.052 -18.585 1.00 63.53 99 SER A C 1
ATOM 711 O O . SER A 1 99 ? 11.043 2.955 -17.683 1.00 63.53 99 SER A O 1
ATOM 713 N N . VAL A 1 100 ? 13.073 3.610 -18.385 1.00 65.81 100 VAL A N 1
ATOM 714 C CA . VAL A 1 100 ? 13.564 4.124 -17.095 1.00 65.81 100 VAL A CA 1
ATOM 715 C C . VAL A 1 100 ? 12.733 5.311 -16.604 1.00 65.81 100 VAL A C 1
ATOM 717 O O . VAL A 1 100 ? 12.607 5.496 -15.398 1.00 65.81 100 VAL A O 1
ATOM 720 N N . ARG A 1 101 ? 12.125 6.093 -17.506 1.00 70.00 101 ARG A N 1
ATOM 721 C CA . ARG A 1 101 ? 11.258 7.230 -17.145 1.00 70.00 101 ARG A CA 1
ATOM 722 C C . ARG A 1 101 ? 9.789 6.853 -16.967 1.00 70.00 101 ARG A C 1
ATOM 724 O O . ARG A 1 101 ? 9.094 7.508 -16.192 1.00 70.00 101 ARG A O 1
ATOM 731 N N . GLN A 1 102 ? 9.309 5.814 -17.649 1.00 78.94 102 GLN A N 1
ATOM 732 C CA . GLN A 1 102 ? 7.902 5.407 -17.581 1.00 78.94 102 GLN A CA 1
ATOM 733 C C . GLN A 1 102 ? 7.513 4.876 -16.199 1.00 78.94 102 GLN A C 1
ATOM 735 O O . GLN A 1 102 ? 6.490 5.301 -15.666 1.00 78.94 102 GLN A O 1
ATOM 740 N N . ASP A 1 103 ? 8.337 4.033 -15.577 1.00 82.00 103 ASP A N 1
ATOM 741 C CA . ASP A 1 103 ? 8.010 3.453 -14.269 1.00 82.00 103 ASP A CA 1
ATOM 742 C C . ASP A 1 103 ? 7.921 4.533 -13.159 1.00 82.00 103 ASP A C 1
ATOM 744 O O . ASP A 1 103 ? 6.884 4.652 -12.501 1.00 82.00 103 ASP A O 1
ATOM 748 N N . PRO A 1 104 ? 8.908 5.440 -13.005 1.00 84.00 104 PRO A N 1
ATOM 749 C CA . PRO A 1 104 ? 8.814 6.558 -12.065 1.00 84.00 104 PRO A CA 1
ATOM 750 C C . PRO A 1 104 ? 7.674 7.540 -12.360 1.00 84.00 104 PRO A C 1
ATOM 752 O O . PRO A 1 104 ? 7.117 8.118 -11.426 1.00 84.00 104 PRO A O 1
ATOM 755 N N . SER A 1 105 ? 7.295 7.729 -13.633 1.00 86.06 105 SER A N 1
ATOM 756 C CA . SER A 1 105 ? 6.224 8.669 -14.005 1.00 86.06 105 SER A CA 1
ATOM 757 C C . SER A 1 105 ? 4.878 8.317 -13.371 1.00 86.06 105 SER A C 1
ATOM 759 O O . SER A 1 105 ? 4.098 9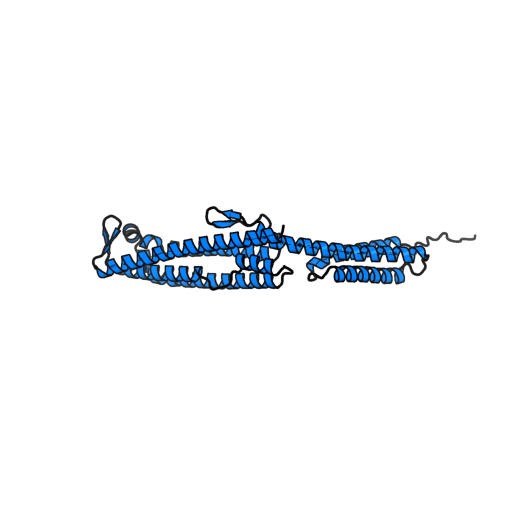.206 -13.044 1.00 86.06 105 SER A O 1
ATOM 761 N N . SER A 1 106 ? 4.619 7.032 -13.101 1.00 87.38 106 SER A N 1
ATOM 762 C CA . SER A 1 106 ? 3.411 6.602 -12.391 1.00 87.38 106 SER A CA 1
ATOM 763 C C . SER A 1 106 ? 3.287 7.209 -10.999 1.00 87.38 106 SER A C 1
ATOM 765 O O . SER A 1 106 ? 2.176 7.436 -10.529 1.00 87.38 106 SER A O 1
ATOM 767 N N . PHE A 1 107 ? 4.423 7.455 -10.341 1.00 89.19 107 PHE A N 1
ATOM 768 C CA . PHE A 1 107 ? 4.490 8.055 -9.012 1.00 89.19 107 PHE A CA 1
ATOM 769 C C . PHE A 1 107 ? 4.374 9.580 -9.075 1.00 89.19 107 PHE A C 1
ATOM 771 O O . PHE A 1 107 ? 3.799 10.175 -8.168 1.00 89.19 107 PHE A O 1
ATOM 778 N N . ALA A 1 108 ? 4.856 10.202 -10.157 1.00 87.75 108 ALA A N 1
ATOM 779 C CA . ALA A 1 108 ? 4.646 11.622 -10.440 1.00 87.75 108 ALA A CA 1
ATOM 780 C C . ALA A 1 108 ? 3.180 11.951 -10.762 1.00 87.75 108 ALA A C 1
ATOM 782 O O . ALA A 1 108 ? 2.704 13.020 -10.381 1.00 87.75 108 ALA A O 1
ATOM 783 N N . ASP A 1 109 ? 2.463 11.030 -11.406 1.00 88.69 109 ASP A N 1
ATOM 784 C CA . ASP A 1 109 ? 1.084 11.222 -11.873 1.00 88.69 109 ASP A CA 1
ATOM 785 C C . ASP A 1 109 ? 0.016 10.756 -10.866 1.00 88.69 109 ASP A C 1
ATOM 787 O O . ASP A 1 109 ? -1.168 10.669 -11.206 1.00 88.69 109 ASP A O 1
ATOM 791 N N . LEU A 1 110 ? 0.399 10.435 -9.624 1.00 88.38 110 LEU A N 1
ATOM 792 C CA . LEU A 1 110 ? -0.562 10.034 -8.598 1.00 88.38 110 LEU A CA 1
ATOM 793 C C . LEU A 1 110 ? -1.539 11.171 -8.298 1.00 88.38 110 LEU A C 1
ATOM 795 O O . LEU A 1 110 ? -1.156 12.274 -7.912 1.00 88.38 110 LEU A O 1
ATOM 799 N N . ALA A 1 111 ? -2.827 10.883 -8.422 1.00 87.50 111 ALA A N 1
ATOM 800 C CA . ALA A 1 111 ? -3.871 11.756 -7.915 1.00 87.50 111 ALA A CA 1
ATOM 801 C C . ALA A 1 111 ? -4.380 11.224 -6.570 1.00 87.50 111 ALA A C 1
ATOM 803 O O . ALA A 1 111 ? -4.111 10.090 -6.183 1.00 87.50 111 ALA A O 1
ATOM 804 N N . PHE A 1 112 ? -5.141 12.039 -5.843 1.00 85.88 112 PHE A N 1
ATOM 805 C CA . PHE A 1 112 ? -5.769 11.622 -4.592 1.00 85.88 112 PHE A CA 1
ATOM 806 C C . PHE A 1 112 ? -7.253 11.934 -4.632 1.00 85.88 112 PHE A C 1
ATOM 808 O O . PHE A 1 112 ? -7.665 13.025 -5.028 1.00 85.88 112 PHE A O 1
ATOM 815 N N . SER A 1 113 ? -8.056 10.973 -4.192 1.00 83.62 113 SER A N 1
ATOM 816 C CA . SER A 1 113 ? -9.478 11.200 -3.950 1.00 83.62 113 SER A CA 1
ATOM 817 C C . SER A 1 113 ? -9.687 12.184 -2.786 1.00 83.62 113 SER A C 1
ATOM 819 O O . SER A 1 113 ? -8.778 12.375 -1.971 1.00 83.62 113 SER A O 1
ATOM 821 N N . PRO A 1 114 ? -10.893 12.763 -2.628 1.00 75.88 114 PRO A N 1
ATOM 822 C CA . PRO A 1 114 ? -11.225 13.587 -1.461 1.00 75.88 114 PRO A CA 1
ATOM 823 C C . PRO A 1 114 ? -11.036 12.858 -0.121 1.00 75.88 114 PRO A C 1
ATOM 825 O O . PRO A 1 114 ? -10.761 13.489 0.893 1.00 75.88 114 PRO A O 1
ATOM 828 N N . ALA A 1 115 ? -11.146 11.525 -0.128 1.00 71.12 115 ALA A N 1
ATOM 829 C CA . ALA A 1 115 ? -10.920 10.664 1.030 1.00 71.12 115 ALA A CA 1
ATOM 830 C C . ALA A 1 115 ? -9.434 10.309 1.253 1.00 71.12 115 ALA A C 1
ATOM 832 O O . ALA A 1 115 ? -9.119 9.530 2.145 1.00 71.12 115 ALA A O 1
ATOM 833 N N . GLY A 1 116 ? -8.516 10.832 0.434 1.00 72.88 116 GLY A N 1
ATOM 834 C CA . GLY A 1 116 ? -7.079 10.580 0.549 1.00 72.88 116 GLY A CA 1
ATOM 835 C C . GLY A 1 116 ? -6.593 9.279 -0.097 1.00 72.88 116 GLY A C 1
ATOM 836 O O . GLY A 1 116 ? -5.391 9.048 -0.151 1.00 72.88 116 GLY A O 1
ATOM 837 N N . ALA A 1 117 ? -7.477 8.440 -0.644 1.00 80.19 117 ALA A N 1
ATOM 838 C CA . ALA A 1 117 ? -7.047 7.241 -1.364 1.00 80.19 117 ALA A CA 1
ATOM 839 C C . ALA A 1 117 ? -6.300 7.615 -2.664 1.00 80.19 117 ALA A C 1
ATOM 841 O O . ALA A 1 117 ? -6.798 8.489 -3.390 1.00 80.19 117 ALA A O 1
ATOM 842 N N . PRO A 1 118 ? -5.155 6.971 -2.971 1.00 82.81 118 PRO A N 1
ATOM 843 C CA . PRO A 1 118 ? -4.413 7.218 -4.201 1.00 82.81 118 PRO A CA 1
ATOM 844 C C . PRO A 1 118 ? -5.221 6.763 -5.422 1.00 82.81 118 PRO A C 1
ATOM 846 O O . PRO A 1 118 ? -5.775 5.665 -5.458 1.00 82.81 118 PRO A O 1
ATOM 849 N N . ILE A 1 119 ? -5.281 7.627 -6.429 1.00 87.00 119 ILE A N 1
ATOM 850 C CA . ILE A 1 119 ? -5.862 7.379 -7.745 1.00 87.00 119 ILE A CA 1
ATOM 851 C C . ILE A 1 119 ? -4.691 7.174 -8.701 1.00 87.00 119 ILE A C 1
ATOM 853 O O . ILE A 1 119 ? -3.899 8.086 -8.943 1.00 87.00 119 ILE A O 1
ATOM 857 N N . LEU A 1 120 ? -4.582 5.952 -9.214 1.00 88.44 120 LEU A N 1
ATOM 858 C CA . LEU A 1 120 ? -3.503 5.552 -10.107 1.00 88.44 120 LEU A CA 1
ATOM 859 C C . LEU A 1 120 ? -3.750 6.063 -11.538 1.00 88.44 120 LEU A C 1
ATOM 861 O O . LEU A 1 120 ? -4.907 6.121 -11.972 1.00 88.44 120 LEU A O 1
ATOM 865 N N . PRO A 1 121 ? -2.689 6.400 -12.291 1.00 85.94 121 PRO A N 1
ATOM 866 C CA . PRO A 1 121 ? -2.810 6.804 -13.686 1.00 85.94 121 PRO A CA 1
ATOM 867 C C . PRO A 1 121 ? -3.271 5.655 -14.601 1.00 85.94 121 PRO A C 1
ATOM 869 O O . PRO A 1 121 ? -3.165 4.467 -14.280 1.00 85.94 121 PRO A O 1
ATOM 872 N N . ARG A 1 122 ? -3.798 6.038 -15.769 1.00 81.12 122 ARG A N 1
ATOM 873 C CA . ARG A 1 122 ? -4.545 5.207 -16.735 1.00 81.12 122 ARG A CA 1
ATOM 874 C C . ARG A 1 122 ? -3.724 4.187 -17.536 1.00 81.12 122 ARG A C 1
ATOM 876 O O . ARG A 1 122 ? -3.909 4.083 -18.730 1.00 81.12 122 ARG A O 1
ATOM 883 N N . ASP A 1 123 ? -2.837 3.429 -16.931 1.00 83.69 123 ASP A N 1
ATOM 884 C CA . ASP A 1 123 ? -1.945 2.473 -17.625 1.00 83.69 123 ASP A CA 1
ATOM 885 C C . ASP A 1 123 ? -0.824 2.027 -16.684 1.00 83.69 123 ASP A C 1
ATOM 887 O O . ASP A 1 123 ? 0.192 1.495 -17.120 1.00 83.69 123 ASP A O 1
ATOM 891 N N . VAL A 1 124 ? -0.986 2.250 -15.376 1.00 85.19 124 VAL A N 1
ATOM 892 C CA . VAL A 1 124 ? 0.056 2.053 -14.365 1.00 85.19 124 VAL A CA 1
ATOM 893 C C . VAL A 1 124 ? 0.714 0.666 -14.446 1.00 85.19 124 VAL A C 1
ATOM 895 O O . VAL A 1 124 ? 1.920 0.535 -14.270 1.00 85.19 124 VAL A O 1
ATOM 898 N N . GLU A 1 125 ? -0.038 -0.373 -14.811 1.00 83.31 125 GLU A N 1
ATOM 899 C CA . GLU A 1 125 ? 0.474 -1.742 -14.951 1.00 83.31 125 GLU A CA 1
ATOM 900 C C . GLU A 1 125 ? 1.385 -1.955 -16.175 1.00 83.31 125 GLU A C 1
ATOM 902 O O . GLU A 1 125 ? 2.210 -2.881 -16.190 1.00 83.31 125 GLU A O 1
ATOM 907 N N . ALA A 1 126 ? 1.237 -1.106 -17.196 1.00 81.12 126 ALA A N 1
ATOM 908 C CA . ALA A 1 126 ? 2.020 -1.110 -18.428 1.00 81.12 126 ALA A CA 1
ATOM 909 C C . ALA A 1 126 ? 3.274 -0.223 -18.340 1.00 81.12 126 ALA A C 1
ATOM 911 O O . ALA A 1 126 ? 4.202 -0.423 -19.117 1.00 81.12 126 ALA A O 1
ATOM 912 N N . ARG A 1 127 ? 3.327 0.712 -17.381 1.00 82.00 127 ARG A N 1
ATOM 913 C CA . ARG A 1 127 ? 4.427 1.682 -17.228 1.00 82.00 127 ARG A CA 1
ATOM 914 C C . ARG A 1 127 ? 5.722 1.096 -16.671 1.00 82.00 127 ARG A C 1
ATOM 916 O O . ARG A 1 127 ? 6.789 1.647 -16.917 1.00 82.00 127 ARG A O 1
ATOM 923 N N . GLY A 1 128 ? 5.652 -0.015 -15.941 1.00 82.56 128 GLY A N 1
ATOM 924 C CA . GLY A 1 128 ? 6.846 -0.707 -15.460 1.00 82.56 128 GLY A CA 1
ATOM 925 C C . GLY A 1 128 ? 6.589 -1.700 -14.326 1.00 82.56 128 GLY A C 1
ATOM 926 O O . GLY A 1 128 ? 5.466 -1.803 -13.820 1.00 82.56 128 GLY A O 1
ATOM 927 N N . PRO A 1 129 ? 7.616 -2.477 -13.939 1.00 84.81 129 PRO A N 1
ATOM 928 C CA . PRO A 1 129 ? 7.503 -3.490 -12.895 1.00 84.81 129 PRO A CA 1
ATOM 929 C C . PRO A 1 129 ? 7.186 -2.907 -11.510 1.00 84.81 129 PRO A C 1
ATOM 931 O O . PRO A 1 129 ? 6.369 -3.494 -10.799 1.00 84.81 129 PRO A O 1
ATOM 934 N N . ILE A 1 130 ? 7.770 -1.765 -11.120 1.00 89.50 130 ILE A N 1
ATOM 935 C CA . ILE A 1 130 ? 7.511 -1.158 -9.803 1.00 89.50 130 ILE A CA 1
ATOM 936 C C . ILE A 1 130 ? 6.075 -0.627 -9.763 1.00 89.50 130 ILE A C 1
ATOM 938 O O . ILE A 1 130 ? 5.334 -0.920 -8.826 1.00 89.50 130 ILE A O 1
ATOM 942 N N . SER A 1 131 ? 5.654 0.083 -10.810 1.00 90.31 131 SER A N 1
ATOM 943 C CA . SER A 1 131 ? 4.298 0.611 -10.984 1.00 90.31 131 SER A CA 1
ATOM 944 C C . SER A 1 131 ? 3.238 -0.486 -10.926 1.00 90.31 131 SER A C 1
ATOM 946 O O . SER A 1 131 ? 2.229 -0.331 -10.241 1.00 90.31 131 SER A O 1
ATOM 948 N N . ARG A 1 132 ? 3.482 -1.630 -11.577 1.00 90.00 132 ARG A N 1
ATOM 949 C CA . ARG A 1 132 ? 2.581 -2.790 -11.539 1.00 90.00 132 ARG A CA 1
ATOM 950 C C . ARG A 1 132 ? 2.445 -3.374 -10.135 1.00 90.00 132 ARG A C 1
ATOM 952 O O . ARG A 1 132 ? 1.330 -3.632 -9.689 1.00 90.00 132 ARG A O 1
ATOM 959 N N . LEU A 1 133 ? 3.561 -3.567 -9.429 1.00 92.31 133 LEU A N 1
ATOM 960 C CA . LEU A 1 133 ? 3.541 -4.064 -8.050 1.00 92.31 133 LEU A CA 1
ATOM 961 C C . LEU A 1 133 ? 2.848 -3.074 -7.106 1.00 92.31 133 LEU A C 1
ATOM 963 O O . LEU A 1 133 ? 2.068 -3.482 -6.245 1.00 92.31 133 LEU A O 1
ATOM 967 N N . PHE A 1 134 ? 3.090 -1.776 -7.291 1.00 93.00 134 PHE A N 1
ATOM 968 C CA . PHE A 1 134 ? 2.433 -0.727 -6.521 1.00 93.00 134 PHE A CA 1
ATOM 969 C C . PHE A 1 134 ? 0.921 -0.697 -6.773 1.00 93.00 134 PHE A C 1
ATOM 971 O O . PHE A 1 134 ? 0.147 -0.663 -5.817 1.00 93.00 134 PHE A O 1
ATOM 978 N N . ALA A 1 135 ? 0.489 -0.796 -8.032 1.00 92.94 135 ALA A N 1
ATOM 979 C CA . ALA A 1 135 ? -0.924 -0.852 -8.391 1.00 92.94 135 ALA A CA 1
ATOM 980 C C . ALA A 1 135 ? -1.639 -2.049 -7.752 1.00 92.94 135 ALA A C 1
ATOM 982 O O . ALA A 1 135 ? -2.684 -1.884 -7.116 1.00 92.94 135 ALA A O 1
ATOM 983 N N . ALA A 1 136 ? -1.023 -3.233 -7.834 1.00 93.12 136 ALA A N 1
ATOM 984 C CA . ALA A 1 136 ? -1.521 -4.434 -7.175 1.00 93.12 136 ALA A CA 1
ATOM 985 C C . ALA A 1 136 ? -1.603 -4.259 -5.648 1.00 93.12 136 ALA A C 1
ATOM 987 O O . ALA A 1 136 ? -2.572 -4.703 -5.031 1.00 93.12 136 ALA A O 1
ATOM 988 N N . SER A 1 137 ? -0.630 -3.576 -5.030 1.00 93.38 137 SER A N 1
ATOM 989 C CA . SER A 1 137 ? -0.662 -3.287 -3.592 1.00 93.38 137 SER A CA 1
ATOM 990 C C . SER A 1 137 ? -1.798 -2.345 -3.208 1.00 93.38 137 SER A C 1
ATOM 992 O O . SER A 1 137 ? -2.517 -2.646 -2.262 1.00 93.38 137 SER A O 1
ATOM 994 N N . VAL A 1 138 ? -2.011 -1.251 -3.945 1.00 92.06 138 VAL A N 1
ATOM 995 C CA . VAL A 1 138 ? -3.104 -0.300 -3.672 1.00 92.06 138 VAL A CA 1
ATOM 996 C C . VAL A 1 138 ? -4.470 -0.983 -3.790 1.00 92.06 138 VAL A C 1
ATOM 998 O O . VAL A 1 138 ? -5.346 -0.781 -2.946 1.00 92.06 138 VAL A O 1
ATOM 1001 N N . GLN A 1 139 ? -4.656 -1.830 -4.807 1.00 92.12 139 GLN A N 1
ATOM 1002 C CA . GLN A 1 139 ? -5.889 -2.599 -4.964 1.00 92.12 139 GLN A CA 1
ATOM 1003 C C . GLN A 1 139 ? -6.083 -3.606 -3.821 1.00 92.12 139 GLN A C 1
ATOM 1005 O O . GLN A 1 139 ? -7.192 -3.724 -3.290 1.00 92.12 139 GLN A O 1
ATOM 1010 N N . ALA A 1 140 ? -5.018 -4.311 -3.428 1.00 93.75 140 ALA A N 1
ATOM 1011 C CA . ALA A 1 140 ? -5.048 -5.253 -2.316 1.00 93.75 140 ALA A CA 1
ATOM 1012 C C . ALA A 1 140 ? -5.383 -4.555 -0.991 1.00 93.75 140 ALA A C 1
ATOM 1014 O O . ALA A 1 140 ? -6.284 -5.009 -0.296 1.00 93.75 140 ALA A O 1
ATOM 1015 N N . ASP A 1 141 ? -4.756 -3.417 -0.685 1.00 91.25 141 ASP A N 1
ATOM 1016 C CA . ASP A 1 141 ? -5.027 -2.643 0.533 1.00 91.25 141 ASP A CA 1
ATOM 1017 C C . ASP A 1 141 ? -6.496 -2.174 0.586 1.00 91.25 141 ASP A C 1
ATOM 1019 O O . ASP A 1 141 ? -7.156 -2.260 1.624 1.00 91.25 141 ASP A O 1
ATOM 1023 N N . GLY A 1 142 ? -7.051 -1.742 -0.554 1.00 90.69 142 GLY A N 1
ATOM 1024 C CA . GLY A 1 142 ? -8.465 -1.376 -0.666 1.00 90.69 142 GLY A CA 1
ATOM 1025 C C . GLY A 1 142 ? -9.425 -2.555 -0.455 1.00 90.69 142 GLY A C 1
ATOM 1026 O O . GLY A 1 142 ? -10.478 -2.388 0.165 1.00 90.69 142 GLY A O 1
ATOM 1027 N N . ASN A 1 143 ? -9.078 -3.749 -0.945 1.00 93.69 143 ASN A N 1
ATOM 1028 C CA . ASN A 1 143 ? -9.839 -4.976 -0.690 1.00 93.69 143 ASN A CA 1
ATOM 1029 C C . ASN A 1 143 ? -9.754 -5.394 0.782 1.00 93.69 143 ASN A C 1
ATOM 1031 O O . ASN A 1 143 ? -10.784 -5.646 1.399 1.00 93.69 143 ASN A O 1
ATOM 1035 N N . GLU A 1 144 ? -8.553 -5.399 1.356 1.00 93.50 144 GLU A N 1
ATOM 1036 C CA . GLU A 1 144 ? -8.294 -5.792 2.743 1.00 93.50 144 GLU A CA 1
ATOM 1037 C C . GLU A 1 144 ? -9.052 -4.904 3.737 1.00 93.50 144 GLU A C 1
ATOM 1039 O O . GLU A 1 144 ? -9.654 -5.417 4.682 1.00 93.50 144 GLU A O 1
ATOM 1044 N N . ARG A 1 145 ? -9.104 -3.585 3.491 1.00 90.69 145 ARG A N 1
ATOM 1045 C CA . ARG A 1 145 ? -9.902 -2.651 4.302 1.00 90.69 145 ARG A CA 1
ATOM 1046 C C . ARG A 1 145 ? -11.392 -2.990 4.254 1.00 90.69 145 ARG A C 1
ATOM 1048 O O . ARG A 1 145 ? -12.026 -3.090 5.299 1.00 90.69 145 ARG A O 1
ATOM 1055 N N . ARG A 1 146 ? -11.940 -3.243 3.059 1.00 93.06 146 ARG A N 1
ATOM 1056 C CA . ARG A 1 146 ? -13.346 -3.656 2.900 1.00 93.06 146 ARG A CA 1
ATOM 1057 C C . ARG A 1 146 ? -13.644 -4.986 3.588 1.00 93.06 146 ARG A C 1
ATOM 1059 O O . ARG A 1 146 ? -14.692 -5.116 4.211 1.00 93.06 146 ARG A O 1
ATOM 1066 N N . GLU A 1 147 ? -12.749 -5.963 3.478 1.00 95.19 147 GLU A N 1
ATOM 1067 C CA . GLU A 1 147 ? -12.886 -7.262 4.145 1.00 95.19 147 GLU A CA 1
ATOM 1068 C C . GLU A 1 147 ? -12.867 -7.122 5.668 1.00 95.19 147 GLU A C 1
ATOM 1070 O O . GLU A 1 147 ? -13.684 -7.737 6.353 1.00 95.19 147 GLU A O 1
ATOM 1075 N N . PHE A 1 148 ? -11.974 -6.284 6.196 1.00 93.25 148 PHE A N 1
ATOM 1076 C CA . PHE A 1 148 ? -11.897 -5.988 7.621 1.00 93.25 148 PHE A CA 1
ATOM 1077 C C . PHE A 1 148 ? -13.184 -5.326 8.133 1.00 93.25 148 PHE A C 1
ATOM 1079 O O . PHE A 1 148 ? -13.780 -5.791 9.110 1.00 93.25 148 PHE A O 1
ATOM 1086 N N . ASP A 1 149 ? -13.658 -4.289 7.438 1.00 92.44 149 ASP A N 1
ATOM 1087 C CA . ASP A 1 149 ? -14.893 -3.582 7.782 1.00 92.44 149 ASP A CA 1
ATOM 1088 C C . ASP A 1 149 ? -16.110 -4.519 7.705 1.00 92.44 149 ASP A C 1
ATOM 1090 O O . ASP A 1 149 ? -16.956 -4.527 8.603 1.00 92.44 149 ASP A O 1
ATOM 1094 N N . ALA A 1 150 ? -16.172 -5.375 6.679 1.00 95.44 150 ALA A N 1
ATOM 1095 C CA . ALA A 1 150 ? -17.216 -6.385 6.532 1.00 95.44 150 ALA A CA 1
ATOM 1096 C C . ALA A 1 150 ? -17.178 -7.432 7.657 1.00 95.44 150 ALA A C 1
ATOM 1098 O O . ALA A 1 150 ? -18.233 -7.821 8.161 1.00 95.44 150 ALA A O 1
ATOM 1099 N N . ALA A 1 151 ? -15.990 -7.865 8.091 1.00 94.31 151 ALA A N 1
ATOM 1100 C CA . ALA A 1 151 ? -15.838 -8.794 9.208 1.00 94.31 151 ALA A CA 1
ATOM 1101 C C . ALA A 1 151 ? -16.338 -8.176 10.527 1.00 94.31 151 ALA A C 1
ATOM 1103 O O . ALA A 1 151 ? -17.121 -8.800 11.246 1.00 94.31 151 ALA A O 1
ATOM 1104 N N . MET A 1 152 ? -15.975 -6.920 10.806 1.00 92.44 152 MET A N 1
ATOM 1105 C CA . MET A 1 152 ? -16.466 -6.180 11.977 1.00 92.44 152 MET A CA 1
ATOM 1106 C C . MET A 1 152 ? -17.985 -5.950 11.930 1.00 92.44 152 MET A C 1
ATOM 1108 O O . MET A 1 152 ? -18.672 -6.088 12.949 1.00 92.44 152 MET A O 1
ATOM 1112 N N . ALA A 1 153 ? -18.525 -5.628 10.751 1.00 92.38 153 ALA A N 1
ATOM 1113 C CA . ALA A 1 153 ? -19.956 -5.429 10.539 1.00 92.38 153 ALA A CA 1
ATOM 1114 C C . ALA A 1 153 ? -20.755 -6.731 10.695 1.00 92.38 153 ALA A C 1
ATOM 1116 O O . ALA A 1 153 ? -21.817 -6.717 11.316 1.00 92.38 153 ALA A O 1
ATOM 1117 N N . LYS A 1 154 ? -20.233 -7.864 10.204 1.00 93.06 154 LYS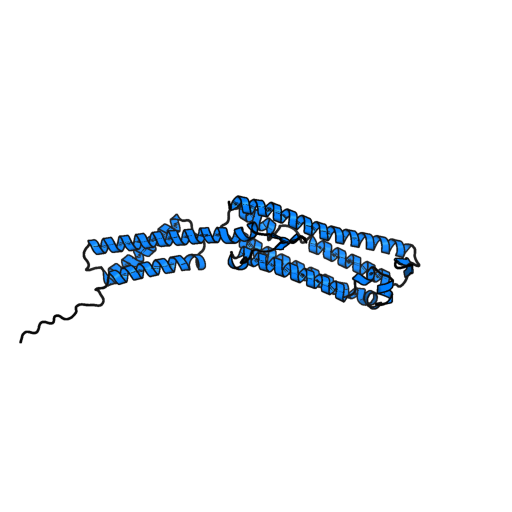 A N 1
ATOM 1118 C CA . LYS A 1 154 ? -20.860 -9.191 10.331 1.00 93.06 154 LYS A CA 1
ATOM 1119 C C . LYS A 1 154 ? -21.073 -9.593 11.790 1.00 93.06 154 LYS A C 1
ATOM 1121 O O . LYS A 1 154 ? -22.098 -10.182 12.114 1.00 93.06 154 LYS A O 1
ATOM 1126 N N . LEU A 1 155 ? -20.138 -9.235 12.669 1.00 91.44 155 LEU A N 1
ATOM 1127 C CA . LEU A 1 155 ? -20.265 -9.460 14.111 1.00 91.44 155 LEU A CA 1
ATOM 1128 C C . LEU A 1 155 ? -21.221 -8.463 14.797 1.00 91.44 155 LEU A C 1
ATOM 1130 O O . LEU A 1 155 ? -21.524 -8.591 15.983 1.00 91.44 155 LEU A O 1
ATOM 1134 N N . GLY A 1 156 ? -21.708 -7.450 14.077 1.00 90.88 156 GLY A N 1
ATOM 1135 C CA . GLY A 1 156 ? -22.586 -6.418 14.619 1.00 90.88 156 GLY A CA 1
ATOM 1136 C C . GLY A 1 156 ? -21.882 -5.489 15.605 1.00 90.88 156 GLY A C 1
ATOM 1137 O O . GLY A 1 156 ? -22.542 -4.897 16.453 1.00 90.88 156 GLY A O 1
ATOM 1138 N N . MET A 1 157 ? -20.555 -5.331 15.519 1.00 90.19 157 MET A N 1
ATOM 1139 C CA . MET A 1 157 ? -19.771 -4.551 16.493 1.00 90.19 157 MET A CA 1
ATOM 1140 C C . MET A 1 157 ? -20.174 -3.070 16.570 1.00 90.19 157 MET A C 1
ATOM 1142 O O . MET A 1 157 ? -19.928 -2.412 17.582 1.00 90.19 157 MET A O 1
ATOM 1146 N N . GLY A 1 158 ? -20.847 -2.548 15.539 1.00 88.00 158 GLY A N 1
ATOM 1147 C CA . GLY A 1 158 ? -21.480 -1.226 15.574 1.00 88.00 158 GLY A CA 1
ATOM 1148 C C . GLY A 1 158 ? -22.603 -1.110 16.614 1.00 88.00 158 GLY A C 1
ATOM 1149 O O . GLY A 1 158 ? -22.780 -0.045 17.206 1.00 88.00 158 GLY A O 1
ATOM 1150 N N . ASN A 1 159 ? -23.301 -2.210 16.920 1.00 91.19 159 ASN A N 1
ATOM 1151 C CA . ASN A 1 159 ? -24.400 -2.227 17.889 1.00 91.19 159 ASN A CA 1
ATOM 1152 C C . ASN A 1 159 ? -23.912 -1.948 19.314 1.00 91.19 159 ASN A C 1
ATOM 1154 O O . ASN A 1 159 ? -24.675 -1.424 20.116 1.00 91.19 159 ASN A O 1
ATOM 1158 N N . LEU A 1 160 ? -22.633 -2.205 19.624 1.00 91.69 160 LEU A N 1
ATOM 1159 C CA . LEU A 1 160 ? -22.034 -1.945 20.943 1.00 91.69 160 LEU A CA 1
ATOM 1160 C C . LEU A 1 160 ? -22.082 -0.467 21.365 1.00 91.69 160 LEU A C 1
ATOM 1162 O O . LEU A 1 160 ? -21.829 -0.150 22.524 1.00 91.69 160 LEU A O 1
ATOM 1166 N N . ASN A 1 161 ? -22.398 0.438 20.438 1.00 90.06 161 ASN A N 1
ATOM 1167 C CA . ASN A 1 161 ? -22.540 1.866 20.704 1.00 90.06 161 ASN A CA 1
ATOM 1168 C C . ASN A 1 161 ? -23.975 2.286 21.050 1.00 90.06 161 ASN A C 1
ATOM 1170 O O . ASN A 1 161 ? -24.184 3.443 21.403 1.00 90.06 161 ASN A O 1
ATOM 1174 N N . SER A 1 162 ? -24.957 1.382 20.968 1.00 92.31 162 SER A N 1
ATOM 1175 C CA . SER A 1 162 ? -26.357 1.697 21.243 1.00 92.31 162 SER A CA 1
ATOM 1176 C C . SER A 1 162 ? -27.022 0.625 22.114 1.00 92.31 162 SER A C 1
ATOM 1178 O O . SER A 1 162 ? -27.127 -0.531 21.692 1.00 92.31 162 SER A O 1
ATOM 1180 N N . PRO A 1 163 ? -27.559 0.988 23.294 1.00 93.00 163 PRO A N 1
ATOM 1181 C CA . PRO A 1 163 ? -28.311 0.047 24.124 1.00 93.00 163 PRO A CA 1
ATOM 1182 C C . PRO A 1 163 ? -29.574 -0.448 23.406 1.00 93.00 163 PRO A C 1
ATOM 1184 O O . PRO A 1 163 ? -29.988 -1.593 23.591 1.00 93.00 163 PRO A O 1
ATOM 1187 N N . TYR A 1 164 ? -30.167 0.385 22.544 1.00 91.44 164 TYR A N 1
ATOM 1188 C CA . TYR A 1 164 ? -31.331 0.026 21.740 1.00 91.44 164 TYR A CA 1
ATOM 1189 C C . TYR A 1 164 ? -30.993 -1.067 20.722 1.00 91.44 164 TYR A C 1
ATOM 1191 O O . TYR A 1 164 ? -31.657 -2.102 20.698 1.00 91.44 164 TYR A O 1
ATOM 1199 N N . LEU A 1 165 ? -29.917 -0.891 19.946 1.00 91.50 165 LEU A N 1
ATOM 1200 C CA . LEU A 1 165 ? -29.494 -1.890 18.958 1.00 91.50 165 LEU A CA 1
ATOM 1201 C C . LEU A 1 165 ? -29.071 -3.205 19.617 1.00 91.50 165 LEU A C 1
ATOM 1203 O O . LEU A 1 165 ? -29.365 -4.269 19.081 1.00 91.50 165 LEU A O 1
ATOM 1207 N N . LEU A 1 166 ? -28.446 -3.162 20.799 1.00 91.44 166 LEU A N 1
ATOM 1208 C CA . LEU A 1 166 ? -28.136 -4.386 21.547 1.00 91.44 166 LEU A CA 1
ATOM 1209 C C . LEU A 1 166 ? -29.367 -5.090 22.105 1.00 91.44 166 LEU A C 1
ATOM 1211 O O . LEU A 1 166 ? -29.376 -6.316 22.184 1.00 91.44 166 LEU A O 1
ATOM 1215 N N . THR A 1 167 ? -30.401 -4.342 22.484 1.00 89.19 167 THR A N 1
ATOM 1216 C CA . THR A 1 167 ? -31.667 -4.944 22.919 1.00 89.19 167 THR A CA 1
ATOM 1217 C C . THR A 1 167 ? -32.358 -5.649 21.749 1.00 89.19 167 THR A C 1
ATOM 1219 O O . THR A 1 167 ? -32.908 -6.732 21.925 1.00 89.19 167 THR A O 1
ATOM 1222 N N . GLN A 1 168 ? -32.287 -5.074 20.543 1.00 89.06 168 GLN A N 1
ATOM 1223 C CA . GLN A 1 168 ? -32.839 -5.680 19.326 1.00 89.06 168 GLN A CA 1
ATOM 1224 C C . GLN A 1 168 ? -32.012 -6.855 18.802 1.00 89.06 168 GLN A C 1
ATOM 1226 O O . GLN A 1 168 ? -32.570 -7.830 18.304 1.00 89.06 168 GLN A O 1
ATOM 1231 N N . ASN A 1 169 ? -30.686 -6.770 18.905 1.00 87.50 169 ASN A N 1
ATOM 1232 C CA . ASN A 1 169 ? -29.766 -7.801 18.449 1.00 87.50 169 ASN A CA 1
ATOM 1233 C C . ASN A 1 169 ? -28.811 -8.230 19.578 1.00 87.50 169 ASN A C 1
ATOM 1235 O O . ASN A 1 169 ? -27.633 -7.855 19.595 1.00 87.50 169 ASN A O 1
ATOM 1239 N N . PRO A 1 170 ? -29.292 -9.056 20.524 1.00 86.88 170 PRO A N 1
ATOM 1240 C CA . PRO A 1 170 ? -28.492 -9.499 21.662 1.00 86.88 170 PRO A CA 1
ATOM 1241 C C . PRO A 1 170 ? -27.380 -10.484 21.271 1.00 86.88 170 PRO A C 1
ATOM 1243 O O . PRO A 1 170 ? -26.503 -10.760 22.090 1.00 86.88 170 PRO A O 1
ATOM 1246 N N . GLN A 1 171 ? -27.387 -11.012 20.040 1.00 87.88 171 GLN A N 1
ATOM 1247 C CA . GLN A 1 171 ? -26.363 -11.946 19.562 1.00 87.88 171 GLN A CA 1
ATOM 1248 C C . GLN A 1 171 ? -24.981 -11.286 19.464 1.00 87.88 171 GLN A C 1
ATOM 1250 O O . GLN A 1 171 ? -23.977 -11.953 19.702 1.00 87.88 171 GLN A O 1
ATOM 1255 N N . THR A 1 172 ? -24.913 -9.967 19.230 1.00 89.62 172 THR A N 1
ATOM 1256 C CA . THR A 1 172 ? -23.646 -9.213 19.188 1.00 89.62 172 THR A CA 1
ATOM 1257 C C . THR A 1 172 ? -22.810 -9.399 20.459 1.00 89.62 172 THR A C 1
ATOM 1259 O O . THR A 1 172 ? -21.599 -9.578 20.376 1.00 89.62 172 THR A O 1
ATOM 1262 N N . ILE A 1 173 ? -23.439 -9.400 21.641 1.00 92.69 173 ILE A N 1
ATOM 1263 C CA . ILE A 1 173 ? -22.740 -9.585 22.929 1.00 92.69 173 ILE A CA 1
ATOM 1264 C C . ILE A 1 173 ? -22.610 -11.056 23.346 1.00 92.69 173 ILE A C 1
ATOM 1266 O O . ILE A 1 173 ? -21.946 -11.353 24.334 1.00 92.69 173 ILE A O 1
ATOM 1270 N N . ALA A 1 174 ? -23.225 -11.985 22.610 1.00 90.38 174 ALA A N 1
ATOM 1271 C CA . ALA A 1 174 ? -23.044 -13.422 22.817 1.00 90.38 174 ALA A CA 1
ATOM 1272 C C . ALA A 1 174 ? -21.800 -13.963 22.088 1.00 90.38 174 ALA A C 1
ATOM 1274 O O . ALA A 1 174 ? -21.263 -14.998 22.470 1.00 90.38 174 ALA A O 1
ATOM 1275 N N . GLN A 1 175 ? -21.321 -13.249 21.065 1.00 88.56 175 GLN A N 1
ATOM 1276 C CA . GLN A 1 175 ? -20.254 -13.685 20.159 1.00 88.56 175 GLN A CA 1
ATOM 1277 C C . GLN A 1 175 ? -18.935 -12.928 20.375 1.00 88.56 175 GLN A C 1
ATOM 1279 O O . GLN A 1 175 ? -18.134 -12.791 19.456 1.00 88.56 175 GLN A O 1
ATOM 1284 N N . CYS A 1 176 ? -18.663 -12.435 21.588 1.00 90.31 176 CYS A N 1
ATOM 1285 C CA . CYS A 1 176 ? -17.454 -11.640 21.846 1.00 90.31 176 CYS A CA 1
ATOM 1286 C C . CYS A 1 176 ? -16.141 -12.385 21.532 1.00 90.31 176 CYS A C 1
ATOM 1288 O O . CYS A 1 176 ? -15.154 -11.742 21.189 1.00 90.31 176 CYS A O 1
ATOM 1290 N N . GLY A 1 177 ? -16.128 -13.722 21.627 1.00 89.31 177 GLY A N 1
ATOM 1291 C CA . GLY A 1 177 ? -14.968 -14.551 21.275 1.00 89.31 177 GLY A CA 1
ATOM 1292 C C . GLY A 1 177 ? -14.659 -14.597 19.774 1.00 89.31 177 GLY A C 1
ATOM 1293 O O . GLY A 1 177 ? -13.514 -14.827 19.397 1.00 89.31 177 GLY A O 1
ATOM 1294 N N . GLU A 1 178 ? -15.635 -14.298 18.911 1.00 91.88 178 GLU A N 1
ATOM 1295 C CA . GLU A 1 178 ? -15.450 -14.293 17.452 1.00 91.88 178 GLU A CA 1
ATOM 1296 C C . GLU A 1 178 ? -14.535 -13.152 16.975 1.00 91.88 178 GLU A C 1
ATOM 1298 O O . GLU A 1 178 ? -14.029 -13.187 15.854 1.00 91.88 178 GLU A O 1
ATOM 1303 N N . LEU A 1 179 ? -14.253 -12.156 17.825 1.00 93.00 179 LEU A N 1
ATOM 1304 C CA . LEU A 1 179 ? -13.291 -11.089 17.525 1.00 93.00 179 LEU A CA 1
ATOM 1305 C C . LEU A 1 179 ? -11.853 -11.603 17.352 1.00 93.00 179 LEU A C 1
ATOM 1307 O O . LEU A 1 179 ? -11.070 -10.964 16.649 1.00 93.00 179 LEU A O 1
ATOM 1311 N N . GLU A 1 180 ? -11.513 -12.775 17.898 1.00 93.19 180 GLU A N 1
ATOM 1312 C CA . GLU A 1 180 ? -10.219 -13.422 17.639 1.00 93.19 180 GLU A CA 1
ATOM 1313 C C . GLU A 1 180 ? -10.049 -13.792 16.157 1.00 93.19 180 GLU A C 1
ATOM 1315 O O . GLU A 1 180 ? -8.951 -13.683 15.609 1.00 93.19 180 GLU A O 1
ATOM 1320 N N . SER A 1 181 ? -11.138 -14.138 15.458 1.00 92.88 181 SER A N 1
ATOM 1321 C CA . SER A 1 181 ? -11.087 -14.391 14.011 1.00 92.88 181 SER A CA 1
ATOM 1322 C C . SER A 1 181 ? -10.752 -13.119 13.218 1.00 92.88 181 SER A C 1
ATOM 1324 O O . SER A 1 181 ? -9.983 -13.163 12.256 1.00 92.88 181 SER A O 1
ATOM 1326 N N . VAL A 1 182 ? -11.249 -11.961 13.667 1.00 94.69 182 VAL A N 1
ATOM 1327 C CA . VAL A 1 182 ? -10.933 -10.652 13.072 1.00 94.69 182 VAL A CA 1
ATOM 1328 C C . VAL A 1 182 ? -9.488 -10.254 13.373 1.00 94.69 182 VAL A C 1
ATOM 1330 O O . VAL A 1 182 ? -8.801 -9.697 12.517 1.00 94.69 182 VAL A O 1
ATOM 1333 N N . LYS A 1 183 ? -8.984 -10.595 14.563 1.00 94.62 183 LYS A N 1
ATOM 1334 C CA . LYS A 1 183 ? -7.574 -10.414 14.926 1.00 94.62 183 LYS A CA 1
ATOM 1335 C C . LYS A 1 183 ? -6.651 -11.239 14.027 1.00 94.62 183 LYS A C 1
ATOM 1337 O O . LYS A 1 183 ? -5.654 -10.722 13.521 1.00 94.62 183 LYS A O 1
ATOM 1342 N N . ALA A 1 184 ? -7.004 -12.502 13.783 1.00 95.38 184 ALA A N 1
ATOM 1343 C CA . ALA A 1 184 ? -6.288 -13.371 12.854 1.00 95.38 184 ALA A CA 1
ATOM 1344 C C . ALA A 1 184 ? -6.310 -12.816 11.420 1.00 95.38 184 ALA A C 1
ATOM 1346 O O . ALA A 1 184 ? -5.268 -12.797 10.762 1.00 95.38 184 ALA A O 1
ATOM 1347 N N . LEU A 1 185 ? -7.456 -12.290 10.965 1.00 94.81 185 LEU A N 1
ATOM 1348 C CA . LEU A 1 185 ? -7.576 -11.609 9.673 1.00 94.81 185 LEU A CA 1
ATOM 1349 C C . LEU A 1 185 ? -6.616 -10.414 9.573 1.00 94.81 185 LEU A C 1
ATOM 1351 O O . LEU A 1 185 ? -5.831 -10.353 8.629 1.00 94.81 185 LEU A O 1
ATOM 1355 N N . ALA A 1 186 ? -6.620 -9.506 10.555 1.00 94.31 186 ALA A N 1
ATOM 1356 C CA . ALA A 1 186 ? -5.751 -8.325 10.561 1.00 94.31 186 ALA A CA 1
ATOM 1357 C C . ALA A 1 186 ? -4.256 -8.694 10.519 1.00 94.31 186 ALA A C 1
ATOM 1359 O O . ALA A 1 186 ? -3.482 -8.089 9.775 1.00 94.31 186 ALA A O 1
ATOM 1360 N N . ASN A 1 187 ? -3.850 -9.728 11.264 1.00 95.12 187 ASN A N 1
ATOM 1361 C CA . ASN A 1 187 ? -2.478 -10.242 11.233 1.00 95.12 187 ASN A CA 1
ATOM 1362 C C . ASN A 1 187 ? -2.110 -10.849 9.873 1.00 95.12 187 ASN A C 1
ATOM 1364 O O . ASN A 1 187 ? -1.023 -10.588 9.358 1.00 95.12 187 ASN A O 1
ATOM 1368 N N . GLY A 1 188 ? -3.013 -11.625 9.269 1.00 95.38 188 GLY A N 1
ATOM 1369 C CA . GLY A 1 188 ? -2.802 -12.193 7.938 1.00 95.38 188 GLY A CA 1
ATOM 1370 C C . GLY A 1 188 ? -2.671 -11.119 6.855 1.00 95.38 188 GLY A C 1
ATOM 1371 O O . GLY A 1 188 ? -1.804 -11.214 5.989 1.00 95.38 188 GLY A O 1
ATOM 1372 N N . GLN A 1 189 ? -3.486 -10.065 6.924 1.00 94.44 189 GLN A N 1
ATOM 1373 C CA . GLN A 1 189 ? -3.392 -8.919 6.017 1.00 94.44 189 GLN A CA 1
ATOM 1374 C C . GLN A 1 189 ? -2.072 -8.153 6.201 1.00 94.44 189 GLN A C 1
ATOM 1376 O O . GLN A 1 189 ? -1.422 -7.803 5.219 1.00 94.44 189 GLN A O 1
ATOM 1381 N N . ALA A 1 190 ? -1.618 -7.954 7.442 1.00 93.62 190 ALA A N 1
ATOM 1382 C CA . ALA A 1 190 ? -0.335 -7.307 7.716 1.00 93.62 190 ALA A CA 1
ATOM 1383 C C . ALA A 1 190 ? 0.866 -8.101 7.175 1.00 93.62 190 ALA A C 1
ATOM 1385 O O . ALA A 1 190 ? 1.780 -7.512 6.598 1.00 93.62 190 ALA A O 1
ATOM 1386 N N . ALA A 1 191 ? 0.844 -9.434 7.289 1.00 93.88 191 ALA A N 1
ATOM 1387 C CA . ALA A 1 191 ? 1.868 -10.293 6.692 1.00 93.88 191 ALA A CA 1
ATOM 1388 C C . ALA A 1 191 ? 1.909 -10.140 5.161 1.00 93.88 191 ALA A C 1
ATOM 1390 O O . ALA A 1 191 ? 2.969 -9.878 4.594 1.00 93.88 191 ALA A O 1
ATOM 1391 N N . LYS A 1 192 ? 0.744 -10.178 4.499 1.00 94.25 192 LYS A N 1
ATOM 1392 C CA . LYS A 1 192 ? 0.642 -9.947 3.048 1.00 94.25 192 LYS A CA 1
ATOM 1393 C C . LYS A 1 192 ? 1.126 -8.550 2.646 1.00 94.25 192 LYS A C 1
ATOM 1395 O O . LYS A 1 192 ? 1.814 -8.409 1.638 1.00 94.25 192 LYS A O 1
ATOM 1400 N N . ARG A 1 193 ? 0.816 -7.508 3.428 1.00 93.12 193 ARG A N 1
ATOM 1401 C CA . ARG A 1 193 ? 1.355 -6.153 3.211 1.00 93.12 193 ARG A CA 1
ATOM 1402 C C . ARG A 1 193 ? 2.875 -6.116 3.325 1.00 93.12 193 ARG A C 1
ATOM 1404 O O . ARG A 1 193 ? 3.518 -5.452 2.515 1.00 93.12 193 ARG A O 1
ATOM 1411 N N . ALA A 1 194 ? 3.455 -6.812 4.301 1.00 92.69 194 ALA A N 1
ATOM 1412 C CA . ALA A 1 194 ? 4.904 -6.893 4.459 1.00 92.69 194 ALA A CA 1
ATOM 1413 C C . ALA A 1 194 ? 5.571 -7.574 3.251 1.00 92.69 194 ALA A C 1
ATOM 1415 O O . ALA A 1 194 ? 6.537 -7.033 2.713 1.00 92.69 194 ALA A O 1
ATOM 1416 N N . GLU A 1 195 ? 5.010 -8.684 2.763 1.00 93.44 195 GLU A N 1
ATOM 1417 C CA . GLU A 1 195 ? 5.477 -9.372 1.549 1.00 93.44 195 GLU A CA 1
ATOM 1418 C C . GLU A 1 195 ? 5.420 -8.457 0.316 1.00 93.44 195 GLU A C 1
ATOM 1420 O O . GLU A 1 195 ? 6.402 -8.338 -0.420 1.00 93.44 195 GLU A O 1
ATOM 1425 N N . ARG A 1 196 ? 4.304 -7.737 0.116 1.00 94.12 196 ARG A N 1
ATOM 1426 C CA . ARG A 1 196 ? 4.165 -6.768 -0.987 1.00 94.12 196 ARG A CA 1
ATOM 1427 C C . ARG A 1 196 ? 5.197 -5.646 -0.894 1.00 94.12 196 ARG A C 1
ATOM 1429 O O . ARG A 1 196 ? 5.854 -5.342 -1.888 1.00 94.12 196 ARG A O 1
ATOM 1436 N N . LYS A 1 197 ? 5.386 -5.062 0.294 1.00 93.00 197 LYS A N 1
ATOM 1437 C CA . LYS A 1 197 ? 6.403 -4.022 0.529 1.00 93.00 197 LYS A CA 1
ATOM 1438 C C . LYS A 1 197 ? 7.810 -4.531 0.233 1.00 93.00 197 LYS A C 1
ATOM 1440 O O . LYS A 1 197 ? 8.600 -3.803 -0.362 1.00 93.00 197 LYS A O 1
ATOM 1445 N N . GLN A 1 198 ? 8.121 -5.770 0.610 1.00 92.88 198 GLN A N 1
ATOM 1446 C CA . GLN A 1 198 ? 9.412 -6.383 0.317 1.00 92.88 198 GLN A CA 1
ATOM 1447 C C . GLN A 1 198 ? 9.617 -6.574 -1.191 1.00 92.88 198 GLN A C 1
ATOM 1449 O O . GLN A 1 198 ? 10.667 -6.192 -1.704 1.00 92.88 198 GLN A O 1
ATOM 1454 N N . ALA A 1 199 ? 8.618 -7.099 -1.907 1.00 90.81 199 ALA A N 1
ATOM 1455 C CA . ALA A 1 199 ? 8.687 -7.282 -3.358 1.00 90.81 199 ALA A CA 1
ATOM 1456 C C . ALA A 1 199 ? 8.864 -5.945 -4.101 1.00 90.81 199 ALA A C 1
ATOM 1458 O O . ALA A 1 199 ? 9.723 -5.825 -4.975 1.00 90.81 199 ALA A O 1
ATOM 1459 N N . ILE A 1 200 ? 8.111 -4.912 -3.707 1.00 92.62 200 ILE A N 1
ATOM 1460 C CA . ILE A 1 200 ? 8.269 -3.546 -4.227 1.00 92.62 200 ILE A CA 1
ATOM 1461 C C . ILE A 1 200 ? 9.672 -3.013 -3.910 1.00 92.62 200 ILE A C 1
ATOM 1463 O O . ILE A 1 200 ? 10.341 -2.466 -4.784 1.00 92.62 200 ILE A O 1
ATOM 1467 N N . GLY A 1 201 ? 10.145 -3.197 -2.675 1.00 90.19 201 GLY A N 1
ATOM 1468 C CA . GLY A 1 201 ? 11.480 -2.789 -2.248 1.00 90.19 201 GLY A CA 1
ATOM 1469 C C . GLY A 1 201 ? 12.583 -3.408 -3.108 1.00 90.19 201 GLY A C 1
ATOM 1470 O O . GLY A 1 201 ? 13.444 -2.676 -3.587 1.00 90.19 201 GLY A O 1
ATOM 1471 N N . GLN A 1 202 ? 12.514 -4.715 -3.364 1.00 87.88 202 GLN A N 1
ATOM 1472 C CA . GLN A 1 202 ? 13.459 -5.432 -4.225 1.00 87.88 202 GLN A CA 1
ATOM 1473 C C . GLN A 1 202 ? 13.412 -4.936 -5.674 1.00 87.88 202 GLN A C 1
ATOM 1475 O O . GLN A 1 202 ? 14.462 -4.728 -6.283 1.00 87.88 202 GLN A O 1
ATOM 1480 N N . ALA A 1 203 ? 12.214 -4.685 -6.211 1.00 85.50 203 ALA A N 1
ATOM 1481 C CA . ALA A 1 203 ? 12.058 -4.121 -7.548 1.00 85.50 203 ALA A CA 1
ATOM 1482 C C . ALA A 1 203 ? 12.736 -2.742 -7.654 1.00 85.50 203 ALA A C 1
ATOM 1484 O O . ALA A 1 203 ? 13.507 -2.515 -8.585 1.00 85.50 203 ALA A O 1
ATOM 1485 N N . ILE A 1 204 ? 12.546 -1.868 -6.658 1.00 87.81 204 ILE A N 1
ATOM 1486 C CA . ILE A 1 204 ? 13.203 -0.551 -6.586 1.00 87.81 204 ILE A CA 1
ATOM 1487 C C . ILE A 1 204 ? 14.731 -0.684 -6.509 1.00 87.81 204 ILE A C 1
ATOM 1489 O O . ILE A 1 204 ? 15.443 0.048 -7.198 1.00 87.81 204 ILE A O 1
ATOM 1493 N N . ASP A 1 205 ? 15.256 -1.612 -5.702 1.00 85.69 205 ASP A N 1
ATOM 1494 C CA . ASP A 1 205 ? 16.708 -1.809 -5.585 1.00 85.69 205 ASP A CA 1
ATOM 1495 C C . ASP A 1 205 ? 17.326 -2.283 -6.898 1.00 85.69 205 ASP A C 1
ATOM 1497 O O . ASP A 1 205 ? 18.372 -1.766 -7.299 1.00 85.69 205 ASP A O 1
ATOM 1501 N N . SER A 1 206 ? 16.653 -3.208 -7.586 1.00 79.62 206 SER A N 1
ATOM 1502 C CA . SER A 1 206 ? 17.099 -3.760 -8.869 1.00 79.62 206 SER A CA 1
ATOM 1503 C C . SER A 1 206 ? 16.974 -2.785 -10.043 1.00 79.62 206 SER A C 1
ATOM 1505 O O . SER A 1 206 ? 17.656 -2.951 -11.053 1.00 79.62 206 SER A O 1
ATOM 1507 N N . ALA A 1 207 ? 16.129 -1.757 -9.922 1.00 80.12 207 ALA A N 1
ATOM 1508 C CA . ALA A 1 207 ? 15.886 -0.812 -11.000 1.00 80.12 207 ALA A CA 1
ATOM 1509 C C . ALA A 1 207 ? 17.097 0.096 -11.253 1.00 80.12 207 ALA A C 1
ATOM 1511 O O . ALA A 1 207 ? 17.807 0.512 -10.333 1.00 80.12 207 ALA A O 1
ATOM 1512 N N . THR A 1 208 ? 17.324 0.456 -12.513 1.00 79.88 208 THR A N 1
ATOM 1513 C CA . THR A 1 208 ? 18.397 1.373 -12.925 1.00 79.88 208 THR A CA 1
ATOM 1514 C C . THR A 1 208 ? 17.945 2.830 -12.766 1.00 79.88 208 THR A C 1
ATOM 1516 O O . THR A 1 208 ? 17.822 3.565 -13.738 1.00 79.88 208 THR A O 1
ATOM 1519 N N . LEU A 1 209 ? 17.628 3.221 -11.528 1.00 80.62 209 LEU A N 1
ATOM 1520 C CA . LEU A 1 209 ? 17.180 4.566 -11.147 1.00 80.62 209 LEU A CA 1
ATOM 1521 C C . LEU A 1 209 ? 18.238 5.279 -10.299 1.00 80.62 209 LEU A C 1
ATOM 1523 O O . LEU A 1 209 ? 18.976 4.630 -9.550 1.00 80.62 209 LEU A O 1
ATOM 1527 N N . ASP A 1 210 ? 18.246 6.610 -10.350 1.00 84.81 210 ASP A N 1
ATOM 1528 C CA . ASP A 1 210 ? 19.070 7.433 -9.465 1.00 84.81 210 ASP A CA 1
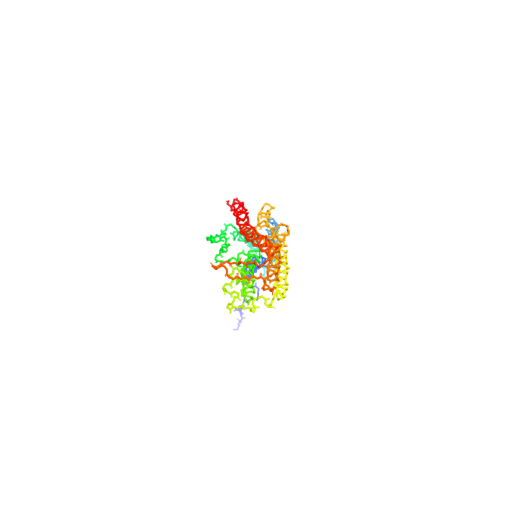ATOM 1529 C C . ASP A 1 210 ? 18.713 7.210 -7.991 1.00 84.81 210 ASP A C 1
ATOM 1531 O O . ASP A 1 210 ? 17.565 6.928 -7.635 1.00 84.81 210 ASP A O 1
ATOM 1535 N N . ALA A 1 211 ? 19.700 7.360 -7.106 1.00 86.25 211 ALA A N 1
ATOM 1536 C CA . ALA A 1 211 ? 19.531 7.077 -5.680 1.00 86.25 211 ALA A CA 1
ATOM 1537 C C . ALA A 1 211 ? 18.420 7.923 -5.029 1.00 86.25 211 ALA A C 1
ATOM 1539 O O . ALA A 1 211 ? 17.637 7.403 -4.232 1.00 86.25 211 ALA A O 1
ATOM 1540 N N . SER A 1 212 ? 18.312 9.200 -5.408 1.00 87.19 212 SER A N 1
ATOM 1541 C CA . SER A 1 212 ? 17.250 10.105 -4.947 1.00 87.19 212 SER A CA 1
ATOM 1542 C C . SER A 1 212 ? 15.864 9.635 -5.395 1.00 87.19 212 SER A C 1
ATOM 1544 O O . SER A 1 212 ? 14.924 9.633 -4.600 1.00 87.19 212 SER A O 1
ATOM 1546 N N . LEU A 1 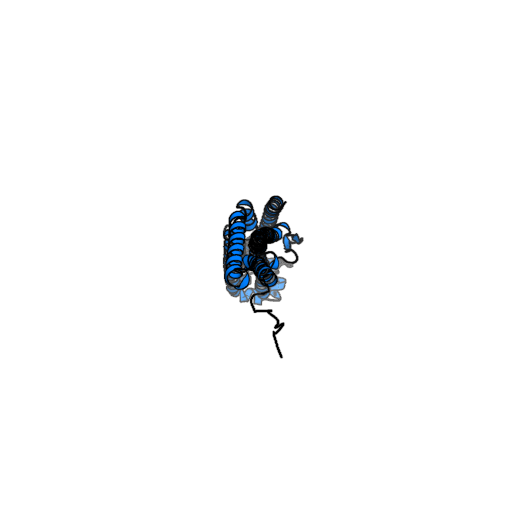213 ? 15.746 9.167 -6.639 1.00 88.94 213 LEU A N 1
ATOM 1547 C CA . LEU A 1 213 ? 14.499 8.673 -7.213 1.00 88.94 213 LEU A CA 1
ATOM 1548 C C . LEU A 1 213 ? 14.074 7.346 -6.572 1.00 88.94 21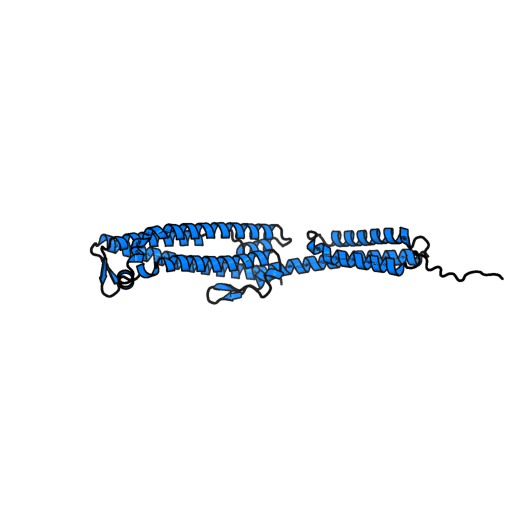3 LEU A C 1
ATOM 1550 O O . LEU A 1 213 ? 12.912 7.186 -6.202 1.00 88.94 213 LEU A O 1
ATOM 1554 N N . LYS A 1 214 ? 15.026 6.431 -6.336 1.00 90.50 214 LYS A N 1
ATOM 1555 C CA . LYS A 1 214 ? 14.786 5.207 -5.552 1.00 90.50 214 LYS A CA 1
ATOM 1556 C C . LYS A 1 214 ? 14.272 5.531 -4.156 1.00 90.50 214 LYS A C 1
ATOM 1558 O O . LYS A 1 214 ? 13.323 4.900 -3.699 1.00 90.50 214 LYS A O 1
ATOM 1563 N N . GLN A 1 215 ? 14.886 6.502 -3.480 1.00 91.56 215 GLN A N 1
ATOM 1564 C CA . GLN A 1 215 ? 14.488 6.900 -2.133 1.00 91.56 215 GLN A CA 1
ATOM 1565 C C . GLN A 1 215 ? 13.065 7.472 -2.106 1.00 91.56 215 GLN A C 1
ATOM 1567 O O . GLN A 1 215 ? 12.271 7.053 -1.263 1.00 91.56 215 GLN A O 1
ATOM 1572 N N . ALA A 1 216 ? 12.730 8.368 -3.038 1.00 91.81 216 ALA A N 1
ATOM 1573 C CA . ALA A 1 216 ? 11.401 8.968 -3.121 1.00 91.81 216 ALA A CA 1
ATOM 1574 C C . ALA A 1 216 ? 10.321 7.918 -3.442 1.00 91.81 216 ALA A C 1
ATOM 1576 O O . ALA A 1 216 ? 9.342 7.788 -2.708 1.00 91.81 216 ALA A O 1
ATOM 1577 N N . ILE A 1 217 ? 10.537 7.078 -4.464 1.00 92.38 217 ILE A N 1
ATOM 1578 C CA . ILE A 1 217 ? 9.603 5.996 -4.825 1.00 92.38 217 ILE A CA 1
ATOM 1579 C C . ILE A 1 217 ? 9.448 5.002 -3.668 1.00 92.38 217 ILE A C 1
ATOM 1581 O O . ILE A 1 217 ? 8.336 4.575 -3.358 1.00 92.38 217 ILE A O 1
ATOM 1585 N N . ARG A 1 218 ? 10.536 4.663 -2.968 1.00 93.88 218 ARG A N 1
ATOM 1586 C CA . ARG A 1 218 ? 10.488 3.789 -1.789 1.00 93.88 218 ARG A CA 1
ATOM 1587 C C . ARG A 1 218 ? 9.664 4.396 -0.661 1.00 93.88 218 ARG A C 1
ATOM 1589 O O . ARG A 1 218 ? 8.861 3.688 -0.064 1.00 93.88 218 ARG A O 1
ATOM 1596 N N . ALA A 1 219 ? 9.803 5.688 -0.386 1.00 92.25 219 ALA A N 1
ATOM 1597 C CA . ALA A 1 219 ? 9.012 6.362 0.641 1.00 92.25 219 ALA A CA 1
ATOM 1598 C C . ALA A 1 219 ? 7.501 6.407 0.312 1.00 92.25 219 ALA A C 1
ATOM 1600 O O . ALA A 1 219 ? 6.669 6.437 1.228 1.00 92.25 219 ALA A O 1
ATOM 1601 N N . ILE A 1 220 ? 7.140 6.345 -0.974 1.00 91.88 220 ILE A N 1
ATOM 1602 C CA . ILE A 1 220 ? 5.754 6.217 -1.443 1.00 91.88 220 ILE A CA 1
ATOM 1603 C C . ILE A 1 220 ? 5.260 4.769 -1.326 1.00 91.88 220 ILE A C 1
ATOM 1605 O O . ILE A 1 220 ? 4.251 4.510 -0.670 1.00 91.88 220 ILE A O 1
ATOM 1609 N N . ALA A 1 221 ? 5.972 3.832 -1.954 1.00 90.00 221 ALA A N 1
ATOM 1610 C CA . ALA A 1 221 ? 5.469 2.494 -2.265 1.00 90.00 221 ALA A CA 1
ATOM 1611 C C . ALA A 1 221 ? 5.854 1.415 -1.238 1.00 90.00 221 ALA A C 1
ATOM 1613 O O . ALA A 1 221 ? 5.147 0.423 -1.082 1.00 90.00 221 ALA A O 1
ATOM 1614 N N . ALA A 1 222 ? 6.968 1.597 -0.529 1.00 88.81 222 ALA A N 1
ATOM 1615 C CA . ALA A 1 222 ? 7.486 0.654 0.460 1.00 88.81 222 ALA A CA 1
ATOM 1616 C C . ALA A 1 222 ? 8.151 1.399 1.637 1.00 88.81 222 ALA A C 1
ATOM 1618 O O . ALA A 1 222 ? 9.361 1.265 1.851 1.00 88.81 222 ALA A O 1
ATOM 1619 N N . PRO A 1 223 ? 7.390 2.220 2.393 1.00 86.12 223 PRO A N 1
ATOM 1620 C CA . PRO A 1 223 ? 7.948 3.008 3.484 1.00 86.12 223 PRO A CA 1
ATOM 1621 C C . PRO A 1 223 ? 8.547 2.100 4.564 1.00 86.12 223 PRO A C 1
ATOM 1623 O O . PRO A 1 223 ? 7.954 1.083 4.936 1.00 86.12 223 PRO A O 1
ATOM 1626 N N . ALA A 1 224 ? 9.717 2.492 5.070 1.00 78.75 224 ALA A N 1
ATOM 1627 C CA . ALA A 1 224 ? 10.403 1.789 6.146 1.00 78.75 224 ALA A CA 1
ATOM 1628 C C . ALA A 1 224 ? 9.634 1.902 7.475 1.00 78.75 224 ALA A C 1
ATOM 1630 O O . ALA A 1 224 ? 8.973 2.907 7.739 1.00 78.75 224 ALA A O 1
ATOM 1631 N N . GLY A 1 225 ? 9.771 0.884 8.327 1.00 80.19 225 GLY A N 1
ATOM 1632 C CA . GLY A 1 225 ? 9.154 0.831 9.654 1.00 80.19 225 GLY A CA 1
ATOM 1633 C C . GLY A 1 225 ? 8.072 -0.241 9.791 1.00 80.19 225 GLY A C 1
ATOM 1634 O O . GLY A 1 225 ? 7.741 -0.952 8.842 1.00 80.19 225 GLY A O 1
ATOM 1635 N N . GLY A 1 226 ? 7.553 -0.374 11.014 1.00 79.00 226 GLY A N 1
ATOM 1636 C CA . GLY A 1 226 ? 6.481 -1.316 11.338 1.00 79.00 226 GLY A CA 1
ATOM 1637 C C . GLY A 1 226 ? 5.123 -0.907 10.761 1.00 79.00 226 GLY A C 1
ATOM 1638 O O . GLY A 1 226 ? 4.925 0.219 10.303 1.00 79.00 226 GLY A O 1
ATOM 1639 N N . ASP A 1 227 ? 4.162 -1.829 10.799 1.00 86.75 227 ASP A N 1
ATOM 1640 C CA . ASP A 1 227 ? 2.791 -1.567 10.366 1.00 86.75 227 ASP A CA 1
ATOM 1641 C C . ASP A 1 227 ? 1.987 -0.892 11.496 1.00 86.75 227 ASP A C 1
ATOM 1643 O O . ASP A 1 227 ? 1.322 -1.541 12.304 1.00 86.75 227 ASP A O 1
ATOM 1647 N N . ALA A 1 228 ? 2.076 0.441 11.572 1.00 89.38 228 ALA A N 1
ATOM 1648 C CA . ALA A 1 228 ? 1.321 1.236 12.544 1.00 89.38 228 ALA A CA 1
ATOM 1649 C C . ALA A 1 228 ? -0.202 1.068 12.386 1.00 89.38 228 ALA A C 1
ATOM 1651 O O . ALA A 1 228 ? -0.932 1.111 13.376 1.00 89.38 228 ALA A O 1
ATOM 1652 N N . LEU A 1 229 ? -0.679 0.812 11.161 1.00 88.38 229 LEU A N 1
ATOM 1653 C CA . LEU A 1 229 ? -2.089 0.530 10.904 1.00 88.38 229 LEU A CA 1
ATOM 1654 C C . LEU A 1 229 ? -2.495 -0.798 11.548 1.00 88.38 229 LEU A C 1
ATOM 1656 O O . LEU A 1 229 ? -3.514 -0.840 12.234 1.00 88.38 229 LEU A O 1
ATOM 1660 N N . GLN A 1 230 ? -1.686 -1.852 11.399 1.00 92.81 230 GLN A N 1
ATOM 1661 C CA . GLN A 1 230 ? -1.916 -3.128 12.087 1.00 92.81 230 GLN A CA 1
ATOM 1662 C C . GLN A 1 230 ? -1.959 -2.932 13.606 1.00 92.81 230 GLN A C 1
ATOM 1664 O O . GLN A 1 230 ? -2.889 -3.408 14.254 1.00 92.81 230 GLN A O 1
ATOM 1669 N N . ALA A 1 231 ? -0.983 -2.226 14.186 1.00 93.44 231 ALA A N 1
ATOM 1670 C CA . ALA A 1 231 ? -0.943 -1.991 15.629 1.00 93.44 231 ALA A CA 1
ATOM 1671 C C . ALA A 1 231 ? -2.221 -1.288 16.128 1.00 93.44 231 ALA A C 1
ATOM 1673 O O . ALA A 1 231 ? -2.825 -1.725 17.112 1.00 93.44 231 ALA A O 1
ATOM 1674 N N . ASN A 1 232 ? -2.680 -0.263 15.403 1.00 94.31 232 ASN A N 1
ATOM 1675 C CA . ASN A 1 232 ? -3.920 0.445 15.708 1.00 94.31 232 ASN A CA 1
ATOM 1676 C C . ASN A 1 232 ? -5.166 -0.451 15.542 1.00 94.31 232 ASN A C 1
ATOM 1678 O O . ASN A 1 232 ? -6.042 -0.461 16.408 1.00 94.31 232 ASN A O 1
ATOM 1682 N N . GLN A 1 233 ? -5.232 -1.258 14.475 1.00 93.38 233 GLN A N 1
ATOM 1683 C CA . GLN A 1 233 ? -6.319 -2.218 14.240 1.00 93.38 233 GLN A CA 1
ATOM 1684 C C . GLN A 1 233 ? -6.421 -3.243 15.375 1.00 93.38 233 GLN A C 1
ATOM 1686 O O . GLN A 1 233 ? -7.504 -3.439 15.925 1.00 93.38 233 GLN A O 1
ATOM 1691 N N . LEU A 1 234 ? -5.302 -3.854 15.775 1.00 95.81 234 LEU A N 1
ATOM 1692 C CA . LEU A 1 234 ? -5.264 -4.826 16.870 1.00 95.81 234 LEU A CA 1
ATOM 1693 C C . LEU A 1 234 ? -5.705 -4.195 18.195 1.00 95.81 234 LEU A C 1
ATOM 1695 O O . LEU A 1 234 ? -6.542 -4.761 18.898 1.00 95.81 234 LEU A O 1
ATOM 1699 N N . ALA A 1 235 ? -5.218 -2.991 18.507 1.00 95.94 235 ALA A N 1
ATOM 1700 C CA . ALA A 1 235 ? -5.645 -2.259 19.696 1.00 95.94 235 ALA A CA 1
ATOM 1701 C C . ALA A 1 235 ? -7.150 -1.923 19.669 1.00 95.94 235 ALA A C 1
ATOM 1703 O O . ALA A 1 235 ? -7.812 -1.973 20.710 1.00 95.94 235 ALA A O 1
ATOM 1704 N N . GLY A 1 236 ? -7.700 -1.610 18.490 1.00 95.00 236 GLY A N 1
ATOM 1705 C CA . GLY A 1 236 ? -9.127 -1.356 18.279 1.00 95.00 236 GLY A CA 1
ATOM 1706 C C . GLY A 1 236 ? -9.993 -2.598 18.484 1.00 95.00 236 GLY A C 1
ATOM 1707 O O . GLY A 1 236 ? -11.035 -2.519 19.145 1.00 95.00 236 GLY A O 1
ATOM 1708 N N . ILE A 1 237 ? -9.546 -3.750 17.976 1.00 95.62 237 ILE A N 1
ATOM 1709 C CA . ILE A 1 237 ? -10.193 -5.053 18.188 1.00 95.62 237 ILE A CA 1
ATOM 1710 C C . ILE A 1 237 ? -10.177 -5.400 19.676 1.00 95.62 237 ILE A C 1
ATOM 1712 O O . ILE A 1 237 ? -11.234 -5.673 20.240 1.00 95.62 237 ILE A O 1
ATOM 1716 N N . ASP A 1 238 ? -9.023 -5.298 20.340 1.00 96.00 238 ASP A N 1
ATOM 1717 C CA . ASP A 1 238 ? -8.882 -5.625 21.762 1.00 96.00 238 ASP A CA 1
ATOM 1718 C C . ASP A 1 238 ? -9.764 -4.719 22.646 1.00 96.00 238 ASP A C 1
ATOM 1720 O O . ASP A 1 238 ? -10.435 -5.194 23.568 1.00 96.00 238 ASP A O 1
ATOM 1724 N N . ALA A 1 239 ? -9.823 -3.412 22.359 1.00 96.38 239 ALA A N 1
ATOM 1725 C CA . ALA A 1 239 ? -10.711 -2.487 23.068 1.00 96.38 239 ALA A CA 1
ATOM 1726 C C . ALA A 1 239 ? -12.197 -2.807 22.822 1.00 96.38 239 ALA A C 1
ATOM 1728 O O . ALA A 1 239 ? -13.022 -2.700 23.733 1.00 96.38 239 ALA A O 1
ATOM 1729 N N . THR A 1 240 ? -12.543 -3.235 21.606 1.00 96.06 240 THR A N 1
ATOM 1730 C CA . THR A 1 240 ? -13.905 -3.649 21.247 1.00 96.06 240 THR A CA 1
ATOM 1731 C C . THR A 1 240 ? -14.287 -4.972 21.917 1.00 96.06 240 THR A C 1
ATOM 1733 O O . THR A 1 240 ? -15.399 -5.085 22.428 1.00 96.06 240 THR A O 1
ATOM 1736 N N . ALA A 1 241 ? -13.364 -5.929 22.025 1.00 95.50 241 ALA A N 1
ATOM 1737 C CA . ALA A 1 241 ? -13.570 -7.189 22.737 1.00 95.50 241 ALA A CA 1
ATOM 1738 C C . ALA A 1 241 ? -13.821 -6.959 24.231 1.00 95.50 241 ALA A C 1
ATOM 1740 O O . ALA A 1 241 ? -14.759 -7.516 24.803 1.00 95.50 241 ALA A O 1
ATOM 1741 N N . GLN A 1 242 ? -13.048 -6.065 24.855 1.00 96.19 242 GLN A N 1
ATOM 1742 C CA . GLN A 1 242 ? -13.259 -5.675 26.251 1.00 96.19 242 GLN A CA 1
ATOM 1743 C C . GLN A 1 242 ? -14.616 -4.998 26.470 1.00 96.19 242 GLN A C 1
ATOM 1745 O O . GLN A 1 242 ? -15.267 -5.253 27.485 1.00 96.19 242 GLN A O 1
ATOM 1750 N N . LEU A 1 243 ? -15.056 -4.157 25.528 1.00 96.19 243 LEU A N 1
ATOM 1751 C CA . LEU A 1 243 ? -16.379 -3.536 25.582 1.00 96.19 243 LEU A CA 1
ATOM 1752 C C . LEU A 1 243 ? -17.492 -4.575 25.415 1.00 96.19 243 LEU A C 1
ATOM 1754 O O . LEU A 1 243 ? -18.436 -4.584 26.200 1.00 96.19 243 LEU A O 1
ATOM 1758 N N . CYS A 1 244 ? -17.357 -5.480 24.445 1.00 95.56 244 CYS A N 1
ATOM 1759 C CA . CYS A 1 244 ? -18.296 -6.576 24.232 1.00 95.56 244 CYS A CA 1
ATOM 1760 C C . CYS A 1 244 ? -18.450 -7.418 25.504 1.00 95.56 244 CYS A C 1
ATOM 1762 O O . CYS A 1 244 ? -19.564 -7.604 25.986 1.00 95.56 244 CYS A O 1
ATOM 1764 N N . ALA A 1 245 ? -17.336 -7.832 26.117 1.00 95.44 245 ALA A N 1
ATOM 1765 C CA . ALA A 1 245 ? -17.340 -8.611 27.352 1.00 95.44 245 ALA A CA 1
ATOM 1766 C C . ALA A 1 245 ? -17.958 -7.854 28.543 1.00 95.44 245 ALA A C 1
ATOM 1768 O O . ALA A 1 245 ? -18.632 -8.459 29.376 1.00 95.44 245 ALA A O 1
ATOM 1769 N N . LEU A 1 246 ? -17.761 -6.532 28.634 1.00 95.88 246 LEU A N 1
ATOM 1770 C CA . LEU A 1 246 ? -18.411 -5.701 29.650 1.00 95.88 246 LEU A CA 1
ATOM 1771 C C . LEU A 1 246 ? -19.935 -5.697 29.470 1.00 95.88 246 LEU A C 1
ATOM 1773 O O . LEU A 1 246 ? -20.669 -5.923 30.430 1.00 95.88 246 LEU A O 1
ATOM 1777 N N . LEU A 1 247 ? -20.406 -5.478 28.241 1.00 95.38 247 LEU A N 1
ATOM 1778 C CA . LEU A 1 247 ? -21.834 -5.420 27.923 1.00 95.38 247 LEU A CA 1
ATOM 1779 C C . LEU A 1 247 ? -22.501 -6.806 27.983 1.00 95.38 247 LEU A C 1
ATOM 1781 O O . LEU A 1 247 ? -23.676 -6.906 28.339 1.00 95.38 247 LEU A O 1
ATOM 1785 N N . ALA A 1 248 ? -21.752 -7.883 27.740 1.00 95.19 248 ALA A N 1
ATOM 1786 C CA . ALA A 1 248 ? -22.212 -9.265 27.882 1.00 95.19 248 ALA A CA 1
ATOM 1787 C C . ALA A 1 248 ? -22.625 -9.627 29.319 1.00 95.19 248 ALA A C 1
ATOM 1789 O O . ALA A 1 248 ? -23.471 -10.500 29.509 1.00 95.19 248 ALA A O 1
ATOM 1790 N N . LYS A 1 249 ? -22.112 -8.917 30.337 1.00 93.75 249 LYS A N 1
ATOM 1791 C CA . LYS A 1 249 ? -22.544 -9.087 31.737 1.00 93.75 249 LYS A CA 1
ATOM 1792 C C . LYS A 1 249 ? -23.991 -8.654 31.986 1.00 93.75 249 LYS A C 1
ATOM 1794 O O . LYS A 1 249 ? -24.531 -8.967 33.041 1.00 93.75 249 LYS A O 1
ATOM 1799 N N . ARG A 1 250 ? -24.603 -7.905 31.057 1.00 90.69 250 ARG A N 1
ATOM 1800 C CA . ARG A 1 250 ? -25.980 -7.381 31.155 1.00 90.69 250 ARG A CA 1
ATOM 1801 C C . ARG A 1 250 ? -26.255 -6.543 32.417 1.00 90.69 250 ARG A C 1
ATOM 1803 O O . ARG A 1 250 ? -27.394 -6.412 32.841 1.00 90.69 250 ARG A O 1
ATOM 1810 N N . GLY A 1 251 ? -25.219 -5.927 32.991 1.00 92.56 251 GLY A N 1
ATOM 1811 C CA . GLY A 1 251 ? -25.320 -4.982 34.116 1.00 92.56 251 GLY A CA 1
ATOM 1812 C C . GLY A 1 251 ? -25.681 -3.547 33.706 1.00 92.56 251 GLY A C 1
ATOM 1813 O O . GLY A 1 251 ? -25.384 -2.606 34.443 1.00 92.56 251 GLY A O 1
ATOM 1814 N N . TRP A 1 252 ? -26.256 -3.375 32.518 1.00 94.94 252 TRP A N 1
ATOM 1815 C CA . TRP A 1 252 ? -26.577 -2.092 31.901 1.00 94.94 252 TRP A CA 1
ATOM 1816 C C . TRP A 1 252 ? -28.068 -2.006 31.569 1.00 94.94 252 TRP A C 1
ATOM 1818 O O . TRP A 1 252 ? -28.752 -3.024 31.479 1.00 94.94 252 TRP A O 1
ATOM 1828 N N . TYR A 1 253 ? -28.565 -0.789 31.378 1.00 94.06 253 TYR A N 1
ATOM 1829 C CA . TYR A 1 253 ? -29.933 -0.502 30.955 1.00 94.06 253 TYR A CA 1
ATOM 1830 C C . TYR A 1 253 ? -29.950 0.637 29.933 1.00 94.06 253 TYR A C 1
ATOM 1832 O O . TYR A 1 253 ? -28.967 1.361 29.765 1.00 94.06 253 TYR A O 1
ATOM 1840 N N . ASN A 1 254 ? -31.063 0.771 29.216 1.00 93.06 254 ASN A N 1
ATOM 1841 C CA . ASN A 1 254 ? -31.273 1.875 28.290 1.00 93.06 254 ASN A CA 1
ATOM 1842 C C . ASN A 1 254 ? -31.762 3.106 29.066 1.00 93.06 254 ASN A C 1
ATOM 1844 O O . ASN A 1 254 ? -32.893 3.117 29.547 1.00 93.06 254 ASN A O 1
ATOM 1848 N N . ASP A 1 255 ? -30.909 4.120 29.178 1.00 91.38 255 ASP A N 1
ATOM 1849 C CA . ASP A 1 255 ? -31.234 5.431 29.734 1.00 91.38 255 ASP A CA 1
ATOM 1850 C C . ASP A 1 255 ? -31.358 6.442 28.590 1.00 91.38 255 ASP A C 1
ATOM 1852 O O . ASP A 1 255 ? -30.369 7.016 28.132 1.00 91.38 255 ASP A O 1
ATOM 1856 N N . ASN A 1 256 ? -32.576 6.606 28.066 1.00 89.31 256 ASN A N 1
ATOM 1857 C CA . ASN A 1 256 ? -32.890 7.568 27.002 1.00 89.31 256 ASN A CA 1
ATOM 1858 C C . ASN A 1 256 ? -31.986 7.458 25.753 1.00 89.31 256 ASN A C 1
ATOM 1860 O O . ASN A 1 256 ? -31.585 8.459 25.165 1.00 89.31 256 ASN A O 1
ATOM 1864 N N . GLY A 1 257 ? -31.656 6.232 25.338 1.00 86.19 257 GLY A N 1
ATOM 1865 C CA . GLY A 1 257 ? -30.785 5.958 24.191 1.00 86.19 257 GLY A CA 1
ATOM 1866 C C . GLY A 1 257 ? -29.299 5.837 24.537 1.00 86.19 257 GLY A C 1
ATOM 1867 O O . GLY A 1 257 ? -28.507 5.484 23.663 1.00 86.19 257 GLY A O 1
ATOM 1868 N N . TYR A 1 258 ? -28.920 6.049 25.799 1.00 90.44 258 TYR A N 1
ATOM 1869 C CA . TYR A 1 258 ? -27.559 5.895 26.309 1.00 90.44 258 TYR A CA 1
ATOM 1870 C C . TYR A 1 258 ? -27.437 4.688 27.241 1.00 90.44 258 TYR A C 1
ATOM 1872 O O . TYR A 1 258 ? -28.412 4.212 27.820 1.00 90.44 258 TYR A O 1
ATOM 1880 N N . PHE A 1 259 ? -26.220 4.164 27.384 1.00 93.50 259 PHE A N 1
ATOM 1881 C CA . PHE A 1 259 ? -25.962 3.098 28.348 1.00 93.50 259 PHE A CA 1
ATOM 1882 C C . PHE A 1 259 ? -25.947 3.657 29.774 1.00 93.50 259 PHE A C 1
ATOM 1884 O O . PHE A 1 259 ? -24.990 4.325 30.174 1.00 93.50 259 PHE A O 1
ATOM 1891 N N . GLY A 1 260 ? -26.986 3.329 30.540 1.00 94.19 260 GLY A N 1
ATOM 1892 C CA . GLY A 1 260 ? -26.968 3.367 31.998 1.00 94.19 260 GLY A CA 1
ATOM 1893 C C . GLY A 1 260 ? -26.358 2.080 32.563 1.00 94.19 260 GLY A C 1
ATOM 1894 O O . GLY A 1 260 ? -26.389 1.036 31.913 1.00 94.19 260 GLY A O 1
ATOM 1895 N N . PHE A 1 261 ? -25.792 2.134 33.771 1.00 96.50 261 PHE A N 1
ATOM 1896 C CA . PHE A 1 261 ? -25.171 0.977 34.432 1.00 96.50 261 PHE A CA 1
ATOM 1897 C C . PHE A 1 261 ? -25.644 0.845 35.875 1.00 96.50 261 PHE A C 1
ATOM 1899 O O . PHE A 1 261 ? -25.765 1.838 36.589 1.00 96.50 261 PHE A O 1
ATOM 1906 N N . ASN A 1 262 ? -25.844 -0.397 36.317 1.00 93.56 262 ASN A N 1
ATOM 1907 C CA . ASN A 1 262 ? -26.214 -0.715 37.700 1.00 93.56 262 ASN A CA 1
ATOM 1908 C C . ASN A 1 262 ? -25.021 -0.592 38.667 1.00 93.56 262 ASN A C 1
ATOM 1910 O O . ASN A 1 262 ? -25.204 -0.493 39.876 1.00 93.56 262 ASN A O 1
ATOM 1914 N N . SER A 1 263 ? -23.795 -0.600 38.135 1.00 94.81 263 SER A N 1
ATOM 1915 C CA . SER A 1 263 ? -22.543 -0.472 38.881 1.00 94.81 263 SER A CA 1
ATOM 1916 C C . SER A 1 263 ? -21.771 0.761 38.422 1.00 94.81 263 SER A C 1
ATOM 1918 O O . SER A 1 263 ? -21.480 0.919 37.234 1.00 94.81 263 SER A O 1
ATOM 1920 N N . GLY A 1 264 ? -21.360 1.606 39.374 1.00 93.44 264 GLY A N 1
ATOM 1921 C CA . GLY A 1 264 ? -20.495 2.754 39.090 1.00 93.44 264 GLY A CA 1
ATOM 1922 C C . GLY A 1 264 ? -19.143 2.347 38.488 1.00 93.44 264 GLY A C 1
ATOM 1923 O O . GLY A 1 264 ? -18.621 3.042 37.618 1.00 93.44 264 GLY A O 1
ATOM 1924 N N . GLY A 1 265 ? -18.604 1.186 38.878 1.00 95.38 265 GLY A N 1
ATOM 1925 C CA . GLY A 1 265 ? -17.356 0.657 38.319 1.00 95.38 265 GLY A CA 1
ATOM 1926 C C . GLY A 1 265 ? -17.482 0.273 36.842 1.00 95.38 265 GLY A C 1
ATOM 1927 O O . GLY A 1 265 ? -16.608 0.608 36.040 1.00 95.38 265 GLY A O 1
ATOM 1928 N N . ASP A 1 266 ? -18.593 -0.363 36.458 1.00 95.38 266 ASP A N 1
ATOM 1929 C CA . ASP A 1 266 ? -18.857 -0.706 35.055 1.00 95.38 266 ASP A CA 1
ATOM 1930 C C . ASP A 1 266 ? -19.113 0.554 34.214 1.00 95.38 266 ASP A C 1
ATOM 1932 O O . ASP A 1 266 ? -18.617 0.643 33.091 1.00 95.38 266 ASP A O 1
ATOM 1936 N N . ALA A 1 267 ? -19.774 1.573 34.781 1.00 95.25 267 ALA A N 1
ATOM 1937 C CA . ALA A 1 267 ? -19.959 2.871 34.127 1.00 95.25 267 ALA A CA 1
ATOM 1938 C C . ALA A 1 267 ? -18.620 3.562 33.806 1.00 95.25 267 ALA A C 1
ATOM 1940 O O . ALA A 1 267 ? -18.417 4.056 32.694 1.00 95.25 267 ALA A O 1
ATOM 1941 N N . VAL A 1 268 ? -17.686 3.586 34.765 1.00 96.94 268 VAL A N 1
ATOM 1942 C CA . VAL A 1 268 ? -16.339 4.152 34.567 1.00 96.94 268 VAL A CA 1
ATOM 1943 C C . VAL A 1 268 ? -15.570 3.356 33.515 1.00 96.94 268 VAL A C 1
ATOM 1945 O O . VAL A 1 268 ? -14.972 3.943 32.610 1.00 96.94 268 VAL A O 1
ATOM 1948 N N . ARG A 1 269 ? -15.627 2.021 33.581 1.00 96.38 269 ARG A N 1
ATOM 1949 C CA . ARG A 1 269 ? -14.948 1.146 32.618 1.00 96.38 269 ARG A CA 1
ATOM 1950 C C . ARG A 1 269 ? -15.498 1.310 31.202 1.00 96.38 269 ARG A C 1
ATOM 1952 O O . ARG A 1 269 ? -14.712 1.373 30.260 1.00 96.38 269 ARG A O 1
ATOM 1959 N N . TYR A 1 270 ? -16.815 1.433 31.049 1.00 96.25 270 TYR A N 1
ATOM 1960 C CA . TYR A 1 270 ? -17.456 1.714 29.765 1.00 96.25 270 TYR A CA 1
ATOM 1961 C C . TYR A 1 270 ? -16.968 3.042 29.174 1.00 96.25 270 TYR A C 1
ATOM 1963 O O . TYR A 1 270 ? -16.527 3.073 28.026 1.00 96.25 270 TYR A O 1
ATOM 1971 N N . LYS A 1 271 ? -16.970 4.125 29.966 1.00 95.81 271 LYS A N 1
ATOM 1972 C CA . LYS A 1 271 ? -16.477 5.442 29.524 1.00 95.81 271 LYS A CA 1
ATOM 1973 C C . LYS A 1 271 ? -15.014 5.385 29.081 1.00 95.81 271 LYS A C 1
ATOM 1975 O O . LYS A 1 271 ? -14.684 5.910 28.021 1.00 95.81 271 LYS A O 1
ATOM 1980 N N . ALA A 1 272 ? -14.156 4.713 29.850 1.00 97.00 272 ALA A N 1
ATOM 1981 C CA . ALA A 1 272 ? -12.745 4.550 29.508 1.00 97.00 272 ALA A CA 1
ATOM 1982 C C . ALA A 1 272 ? -12.548 3.765 28.197 1.00 97.00 272 ALA A C 1
ATOM 1984 O O . ALA A 1 272 ? -11.735 4.154 27.358 1.00 97.00 272 ALA A O 1
ATOM 1985 N N . LEU A 1 273 ? -13.316 2.690 27.986 1.00 96.81 273 LEU A N 1
ATOM 1986 C CA . LEU A 1 273 ? -13.260 1.900 26.753 1.00 96.81 273 LEU A CA 1
ATOM 1987 C C . LEU A 1 273 ? -13.762 2.685 25.539 1.00 96.81 273 LEU A C 1
ATOM 1989 O O . LEU A 1 273 ? -13.126 2.630 24.488 1.00 96.81 273 LEU A O 1
ATOM 1993 N N . GLN A 1 274 ? -14.847 3.450 25.676 1.00 94.81 274 GLN A N 1
ATOM 1994 C CA . GLN A 1 274 ? -15.336 4.297 24.588 1.00 94.81 274 GLN A CA 1
ATOM 1995 C C . GLN A 1 274 ? -14.345 5.412 24.242 1.00 94.81 274 GLN A C 1
ATOM 1997 O O . GLN A 1 274 ? -14.060 5.620 23.064 1.00 94.81 274 GLN A O 1
ATOM 2002 N N . ALA A 1 275 ? -13.747 6.066 25.244 1.00 96.38 275 ALA A N 1
ATOM 2003 C CA . ALA A 1 275 ? -12.697 7.058 25.021 1.00 96.38 275 ALA A CA 1
ATOM 2004 C C . ALA A 1 275 ? -11.485 6.452 24.294 1.00 96.38 275 ALA A C 1
ATOM 2006 O O . ALA A 1 275 ? -10.988 7.031 23.330 1.00 96.38 275 ALA A O 1
ATOM 2007 N N . ARG A 1 276 ? -11.052 5.249 24.695 1.00 97.00 276 ARG A N 1
ATOM 2008 C CA . ARG A 1 276 ? -9.962 4.528 24.023 1.00 97.00 276 ARG A CA 1
ATOM 2009 C C . ARG A 1 276 ? -10.301 4.194 22.569 1.00 97.00 276 ARG A C 1
ATOM 2011 O O . ARG A 1 276 ? -9.468 4.406 21.698 1.00 97.00 276 ARG A O 1
ATOM 2018 N N . ARG A 1 277 ? -11.508 3.692 22.288 1.00 95.69 277 ARG A N 1
ATOM 2019 C CA . ARG A 1 277 ? -11.948 3.376 20.915 1.00 95.69 277 ARG A CA 1
ATOM 2020 C C . ARG A 1 277 ? -12.024 4.627 20.039 1.00 95.69 277 ARG A C 1
ATOM 2022 O O . ARG A 1 277 ? -11.586 4.579 18.896 1.00 95.69 277 ARG A O 1
ATOM 2029 N N . ALA A 1 278 ? -12.516 5.743 20.578 1.00 94.75 278 ALA A N 1
ATOM 2030 C CA . ALA A 1 278 ? -12.535 7.023 19.874 1.00 94.75 278 ALA A CA 1
ATOM 2031 C C . ALA A 1 278 ? -11.116 7.536 19.568 1.00 94.75 278 ALA A C 1
ATOM 2033 O O . ALA A 1 278 ? -10.854 7.980 18.452 1.00 94.75 278 ALA A O 1
ATOM 2034 N N . ALA A 1 279 ? -10.186 7.416 20.523 1.00 96.50 279 ALA A N 1
ATOM 2035 C CA . ALA A 1 279 ? -8.784 7.774 20.312 1.00 96.50 279 ALA A CA 1
ATOM 2036 C C . ALA A 1 279 ? -8.133 6.927 19.204 1.00 96.50 279 ALA A C 1
ATOM 2038 O O . ALA A 1 279 ? -7.503 7.487 18.315 1.00 96.50 279 ALA A O 1
ATOM 2039 N N . LEU A 1 280 ? -8.355 5.608 19.201 1.00 95.81 280 LEU A N 1
ATOM 2040 C CA . LEU A 1 280 ? -7.835 4.691 18.173 1.00 95.81 280 LEU A CA 1
ATOM 2041 C C . LEU A 1 280 ? -8.441 4.950 16.783 1.00 95.81 280 LEU A C 1
ATOM 2043 O O . LEU A 1 280 ? -7.756 4.840 15.766 1.00 95.81 280 LEU A O 1
ATOM 2047 N N . ALA A 1 281 ? -9.721 5.327 16.714 1.00 92.69 281 ALA A N 1
ATOM 2048 C CA . ALA A 1 281 ? -10.340 5.750 15.458 1.00 92.69 281 ALA A CA 1
ATOM 2049 C C . ALA A 1 281 ? -9.681 7.034 14.921 1.00 92.69 281 ALA A C 1
ATOM 2051 O O . ALA A 1 281 ? -9.286 7.084 13.757 1.00 92.69 281 ALA A O 1
ATOM 2052 N N . SER A 1 282 ? -9.477 8.034 15.787 1.00 94.25 282 SER A N 1
ATOM 2053 C CA . SER A 1 282 ? -8.774 9.272 15.427 1.00 94.25 282 SER A CA 1
ATOM 2054 C C . SER A 1 282 ? -7.310 9.033 15.046 1.00 94.25 282 SER A C 1
ATOM 2056 O O . SER A 1 282 ? -6.793 9.721 14.168 1.00 94.25 282 SER A O 1
ATOM 2058 N N . GLU A 1 283 ? -6.631 8.088 15.697 1.00 94.44 283 GLU A N 1
ATOM 2059 C CA . GLU A 1 283 ? -5.268 7.683 15.352 1.00 94.44 283 GLU A CA 1
ATOM 2060 C C . GLU A 1 283 ? -5.227 7.031 13.967 1.00 94.44 283 GLU A C 1
ATOM 2062 O O . GLU A 1 283 ? -4.372 7.381 13.158 1.00 94.44 283 GLU A O 1
ATOM 2067 N N . GLY A 1 284 ? -6.203 6.178 13.642 1.00 91.06 284 GLY A N 1
ATOM 2068 C CA . GLY A 1 284 ? -6.361 5.606 12.303 1.00 91.06 284 GLY A CA 1
ATOM 2069 C C . GLY A 1 284 ? -6.525 6.673 11.216 1.00 91.06 284 GLY A C 1
ATOM 2070 O O . GLY A 1 284 ? -5.812 6.649 10.216 1.00 91.06 284 GLY A O 1
ATOM 2071 N N . GLU A 1 285 ? -7.395 7.663 11.434 1.00 90.38 285 GLU A N 1
ATOM 2072 C CA . GLU A 1 285 ? -7.549 8.793 10.503 1.00 90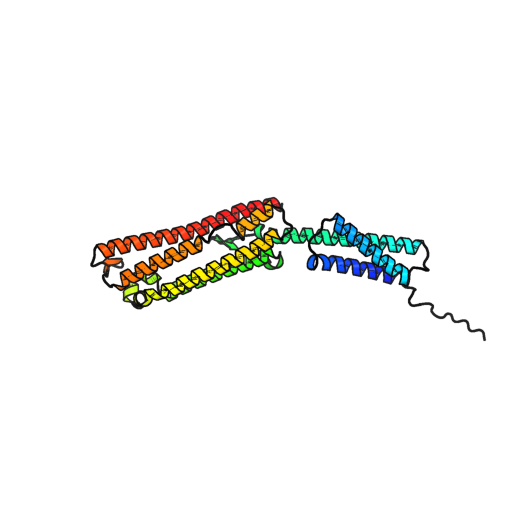.38 285 GLU A CA 1
ATOM 2073 C C . GLU A 1 285 ? -6.268 9.623 10.360 1.00 90.38 285 GLU A C 1
ATOM 2075 O O . GLU A 1 285 ? -5.963 10.132 9.278 1.00 90.38 285 GLU A O 1
ATOM 2080 N N . LYS A 1 286 ? -5.520 9.790 11.455 1.00 92.69 286 LYS A N 1
ATOM 2081 C CA . LYS A 1 286 ? -4.243 10.501 11.435 1.00 92.69 286 LYS A CA 1
ATOM 2082 C C . LYS A 1 286 ? -3.201 9.733 10.621 1.00 92.69 286 LYS A C 1
ATOM 2084 O O . LYS A 1 286 ? -2.536 10.349 9.799 1.00 92.69 286 LYS A O 1
ATOM 2089 N N . LEU A 1 287 ? -3.106 8.413 10.786 1.00 90.88 287 LEU A N 1
ATOM 2090 C CA . LEU A 1 287 ? -2.211 7.565 9.993 1.00 90.88 287 LEU A CA 1
ATOM 2091 C C . LEU A 1 287 ? -2.507 7.675 8.490 1.00 90.88 287 LEU A C 1
ATOM 2093 O O . LEU A 1 287 ? -1.574 7.816 7.698 1.00 90.88 287 LEU A O 1
ATOM 2097 N N . ASP A 1 288 ? -3.787 7.682 8.104 1.00 88.25 288 ASP A N 1
ATOM 2098 C CA . ASP A 1 288 ? -4.206 7.884 6.712 1.00 88.25 288 ASP A CA 1
ATOM 2099 C C . ASP A 1 288 ? -3.764 9.275 6.194 1.00 88.25 288 ASP A C 1
ATOM 2101 O O . ASP A 1 288 ? -3.162 9.387 5.122 1.00 88.25 288 ASP A O 1
ATOM 2105 N N . LYS A 1 289 ? -3.980 10.348 6.971 1.00 90.00 289 LYS A N 1
ATOM 2106 C CA . LYS A 1 289 ? -3.564 11.723 6.611 1.00 90.00 289 LYS A CA 1
ATOM 2107 C C . LYS A 1 289 ? -2.045 11.889 6.519 1.00 90.00 289 LYS A C 1
ATOM 2109 O O . LYS A 1 289 ? -1.553 12.527 5.583 1.00 90.00 289 LYS A O 1
ATOM 2114 N N . ASP A 1 290 ? -1.305 11.314 7.460 1.00 91.06 290 ASP A N 1
ATOM 2115 C CA . ASP A 1 290 ? 0.158 11.346 7.488 1.00 91.06 290 ASP A CA 1
ATOM 2116 C C . ASP A 1 290 ? 0.727 10.574 6.286 1.00 91.06 290 ASP A C 1
ATOM 2118 O O . ASP A 1 290 ? 1.683 11.024 5.649 1.00 91.06 290 ASP A O 1
ATOM 2122 N N . ALA A 1 291 ? 0.097 9.455 5.902 1.00 89.38 291 ALA A N 1
ATOM 2123 C CA . ALA A 1 291 ? 0.454 8.718 4.695 1.00 89.38 291 ALA A CA 1
ATOM 2124 C C . ALA A 1 291 ? 0.241 9.548 3.422 1.00 89.38 291 ALA A C 1
ATOM 2126 O O . ALA A 1 291 ? 1.153 9.625 2.601 1.00 89.38 291 ALA A O 1
ATOM 2127 N N . VAL A 1 292 ? -0.905 10.217 3.274 1.00 90.31 292 VAL A N 1
ATOM 2128 C CA . VAL A 1 292 ? -1.172 11.095 2.119 1.00 90.31 292 VAL A CA 1
ATOM 2129 C C . VAL A 1 292 ? -0.177 12.249 2.052 1.00 90.31 292 VAL A C 1
ATOM 2131 O O . VAL A 1 292 ? 0.356 12.542 0.984 1.00 90.31 292 VAL A O 1
ATOM 2134 N N . THR A 1 293 ? 0.099 12.887 3.190 1.00 91.88 293 THR A N 1
ATOM 2135 C CA . THR A 1 293 ? 1.046 14.008 3.277 1.00 91.88 293 THR A CA 1
ATOM 2136 C C . THR A 1 293 ? 2.444 13.572 2.852 1.00 91.88 293 THR A C 1
ATOM 2138 O O . THR A 1 293 ? 3.072 14.240 2.032 1.00 91.88 293 THR A O 1
ATOM 2141 N N . ARG A 1 294 ? 2.901 12.411 3.340 1.00 91.81 294 ARG A N 1
ATOM 2142 C CA . ARG A 1 294 ? 4.171 11.813 2.917 1.00 91.81 294 ARG A CA 1
ATOM 2143 C C . ARG A 1 294 ? 4.187 11.551 1.414 1.00 91.81 294 ARG A C 1
ATOM 2145 O O . ARG A 1 294 ? 5.131 11.962 0.753 1.00 91.81 294 ARG A O 1
ATOM 2152 N N . ILE A 1 295 ? 3.167 10.882 0.870 1.00 91.69 295 ILE A N 1
ATOM 2153 C CA . ILE A 1 295 ? 3.159 10.525 -0.557 1.00 91.69 295 ILE A CA 1
ATOM 2154 C C . ILE A 1 295 ? 3.212 11.786 -1.424 1.00 91.69 295 ILE A C 1
ATOM 2156 O O . ILE A 1 295 ? 4.000 11.816 -2.359 1.00 91.69 295 ILE A O 1
ATOM 2160 N N . LYS A 1 296 ? 2.456 12.840 -1.089 1.00 91.25 296 LYS A N 1
ATOM 2161 C CA . LYS A 1 296 ? 2.506 14.122 -1.814 1.00 91.25 296 LYS A CA 1
ATOM 2162 C C . LYS A 1 296 ? 3.897 14.759 -1.784 1.00 91.25 296 LYS A C 1
ATOM 2164 O O . LYS A 1 296 ? 4.413 15.138 -2.828 1.00 91.25 296 LYS A O 1
ATOM 2169 N N . ALA A 1 297 ? 4.526 14.820 -0.610 1.00 92.12 297 ALA A N 1
ATOM 2170 C CA . ALA A 1 297 ? 5.861 15.399 -0.468 1.00 92.12 297 ALA A CA 1
ATOM 2171 C C . ALA A 1 297 ? 6.931 14.625 -1.260 1.00 92.12 297 ALA A C 1
ATOM 2173 O O . ALA A 1 297 ? 7.863 15.215 -1.800 1.00 92.12 297 ALA A O 1
ATOM 2174 N N . GLU A 1 298 ? 6.820 13.299 -1.339 1.00 92.44 298 GLU A N 1
ATOM 2175 C CA . GLU A 1 298 ? 7.748 12.477 -2.124 1.00 92.44 298 GLU A CA 1
ATOM 2176 C C . GLU A 1 298 ? 7.424 12.512 -3.623 1.00 92.44 298 GLU A C 1
ATOM 2178 O O . GLU A 1 298 ? 8.337 12.511 -4.445 1.00 92.44 298 GLU A O 1
ATOM 2183 N N . GLN A 1 299 ? 6.146 12.616 -3.992 1.00 92.06 299 GLN A N 1
ATOM 2184 C CA . GLN A 1 299 ? 5.701 12.806 -5.373 1.00 92.06 299 GLN A CA 1
ATOM 2185 C C . GLN A 1 299 ? 6.288 14.083 -5.982 1.00 92.06 299 GLN A C 1
ATOM 2187 O O . GLN A 1 299 ? 6.755 14.041 -7.116 1.00 92.06 299 GLN A O 1
ATOM 2192 N N . GLU A 1 300 ? 6.334 15.189 -5.236 1.00 90.75 300 GLU A N 1
ATOM 2193 C CA . GLU A 1 300 ? 6.978 16.433 -5.687 1.00 90.75 300 GLU A CA 1
ATOM 2194 C C . GLU A 1 300 ? 8.466 16.222 -6.017 1.00 90.75 300 GLU A C 1
ATOM 2196 O O . GLU A 1 300 ? 8.966 16.737 -7.017 1.00 90.75 300 GLU A O 1
ATOM 2201 N N . LYS A 1 301 ? 9.175 15.396 -5.234 1.00 90.94 301 LYS A N 1
ATOM 2202 C CA . LYS A 1 301 ? 10.577 15.042 -5.519 1.00 90.94 301 LYS A CA 1
ATOM 2203 C C . LYS A 1 301 ? 10.706 14.170 -6.763 1.00 90.94 301 LYS A C 1
ATOM 2205 O O . LYS A 1 301 ? 11.649 14.350 -7.528 1.00 90.94 301 LYS A O 1
ATOM 2210 N N . VAL A 1 302 ? 9.772 13.239 -6.975 1.00 89.88 302 VAL A N 1
ATOM 2211 C CA . VAL A 1 302 ? 9.725 12.423 -8.198 1.00 89.88 302 VAL A CA 1
ATOM 2212 C C . VAL A 1 302 ? 9.469 13.313 -9.417 1.00 89.88 302 VAL A C 1
ATOM 2214 O O . VAL A 1 302 ? 10.171 13.180 -10.412 1.00 89.88 302 VAL A O 1
ATOM 2217 N N . GLN A 1 303 ? 8.525 14.253 -9.334 1.00 88.88 303 GLN A N 1
ATOM 2218 C CA . GLN A 1 303 ? 8.244 15.214 -10.407 1.00 88.88 303 GLN A CA 1
ATOM 2219 C C . GLN A 1 303 ? 9.473 16.069 -10.734 1.00 88.88 303 GLN A C 1
ATOM 2221 O O . GLN A 1 303 ? 9.844 16.166 -11.900 1.00 88.88 303 GLN A O 1
ATOM 2226 N N . ALA A 1 304 ? 10.144 16.617 -9.716 1.00 87.94 304 ALA A N 1
ATOM 2227 C CA . ALA A 1 304 ? 11.350 17.426 -9.893 1.00 87.94 304 ALA A CA 1
ATOM 2228 C C . ALA A 1 304 ? 12.540 16.640 -10.471 1.00 87.94 304 ALA A C 1
ATOM 2230 O O . ALA A 1 304 ? 13.395 17.214 -11.135 1.00 87.94 304 ALA A O 1
ATOM 2231 N N . ALA A 1 305 ? 12.619 15.331 -10.218 1.00 84.75 305 ALA A N 1
ATOM 2232 C CA . ALA A 1 305 ? 13.658 14.473 -10.786 1.00 84.75 305 ALA A CA 1
ATOM 2233 C C . ALA A 1 305 ? 13.373 14.055 -12.242 1.00 84.75 305 ALA A C 1
ATOM 2235 O O . ALA A 1 305 ? 14.284 13.606 -12.935 1.00 84.75 305 ALA A O 1
ATOM 2236 N N . LEU A 1 306 ? 12.118 14.160 -12.694 1.00 81.12 306 LEU A N 1
ATOM 2237 C CA . LEU A 1 306 ? 11.691 13.785 -14.046 1.00 81.12 306 LEU A CA 1
ATOM 2238 C C . LEU A 1 306 ? 11.560 14.977 -15.009 1.00 81.12 306 LEU A C 1
ATOM 2240 O O . LEU A 1 306 ? 11.494 14.745 -16.220 1.00 81.12 306 LEU A O 1
ATOM 2244 N N . SER A 1 307 ? 11.506 16.209 -14.488 1.00 75.81 307 SER A N 1
ATOM 2245 C CA . SER A 1 307 ? 11.493 17.473 -15.245 1.00 75.81 307 SER A CA 1
ATOM 2246 C C . SER A 1 307 ? 12.872 17.852 -15.772 1.00 75.81 307 SER A C 1
ATOM 2248 O O . SER A 1 307 ? 12.964 18.196 -16.971 1.00 75.81 307 SER A O 1
#

Secondary structure (DSSP, 8-state):
-----------TT--HHHHHHHHHHHHHHHHHHHHHHS----HHHHHHHHHHHHHHHHHHHIIIIITTS-HHHHHHHHHHHHHHHHHHHHHHHHHHHHHHHHHHHHHHT-EE-TTS-EE--TTHHHH-HHHHHHHHHHHHHHHHHHHHHHHHHHTTGGGGG-HHHHHH-GGGGT-GGGHHHHHHHHHHHHHHHHHHHHHHHHHHHHS---HHHHHHHHHHHS-SS--HHHHHHHHHHHHHHHHHHHHHT--EEEETTEEEESSHHHHHHHHHHHHHHHHHHHHHHHHHHHHHHHHHHHHHHHHHHH-

pLDDT: mean 85.6, std 11.69, range [38.12, 97.0]

Foldseek 3Di:
DDDDDPPPPPDPQPPLVVLLVVLLVVLLVCLVCCVVPHDDDDLVVLLVQLLVSLQVSLVVSCVRHPVPPDPCSNVVSNVSSSVSSNVSSVSSNVVLVQLLLQQLVQLLPWDADPLLQTDTDDCQCVSDDLSVLLVVLSVLVVVLVVVLVVLCVVLVLVLLFWPVSCVVPVSSLVPLVCLVVSLVSLVVSQVVSQVSLVSSLVVLVPRPDDPLSSVLSNLQRRNDDGDPLSVLSNQLSVLSSQSSPLVSVVQWDDDPGGTDGVDPVSVVSNVVSVVSNVVSVVVNSVVSVVSSVRSVVSSVSSVVVSD